Protein AF-A0A3D2JH99-F1 (afdb_monomer_lite)

Secondary structure (DSSP, 8-state):
-HHHH---HHHHHHHHHHHHHHHHH-STHHHHHHHHHTT--S-S--TTS-S-HHHHHHHHHHHHHHHHHHHHHTTT-TTTSSHHHHHH----SS--HHHHHHHHHHHHTT--HHHHHHHHHHHHHHHHHHHHHHHHHHHHTT-S-HHHHHHHHHHHHHHH-TT--HHHHHTTHHHHHHH---SEETTEE-HHHHHHHHHHHHHHHHHHTTTTHHHH-SHHHHHHHHIIIIIHHHHHHHHHHHHHHHHHHHHHHTT-

Sequence (256 aa):
VLFAVSSWRYSRVLTGIFIGLATLTKLYPLILLILVLGSRDKSRHNMMEGRDWSLLIACFVTIVVGYLPFFFLSHGNVLDASPLSSIIGQNEAHPGVIQVVLSDFGSHFHINARFVHVVTLAIEGGIVGGTLLFVVVQRIRRRLSIEMGLLLLTWAILVDYAHIFPWYATALLPWIALCIVPVWSAKGLSTRGLAILCIWYFTFTCVLSYFPVKQYATEANWLYYFGATFGVILIGLLVATSLYAWRTNRGRASFV

Radius of gyration: 21.44 Å; chains: 1; bounding box: 54×49×64 Å

Structure (mmCIF, N/CA/C/O backbone):
data_AF-A0A3D2JH99-F1
#
_entry.id   AF-A0A3D2JH99-F1
#
loop_
_atom_site.group_PDB
_atom_site.id
_atom_site.type_symbol
_atom_site.label_atom_id
_atom_site.label_alt_id
_atom_site.label_comp_id
_atom_site.label_asym_id
_atom_site.label_entity_id
_atom_site.label_seq_id
_atom_site.pdbx_PDB_ins_code
_atom_site.Cartn_x
_atom_site.Cartn_y
_atom_site.Cartn_z
_atom_site.occupancy
_atom_site.B_iso_or_equiv
_atom_site.auth_seq_id
_atom_site.auth_comp_id
_atom_site.auth_asym_id
_atom_site.auth_atom_id
_atom_site.pdbx_PDB_model_num
ATOM 1 N N . VAL A 1 1 ? -15.047 -2.419 4.121 1.00 52.84 1 VAL A N 1
ATOM 2 C CA . VAL A 1 1 ? -14.869 -2.434 5.598 1.00 52.84 1 VAL A CA 1
ATOM 3 C C . VAL A 1 1 ? -16.177 -2.277 6.355 1.00 52.84 1 VAL A C 1
ATOM 5 O O . VAL A 1 1 ? -16.446 -3.134 7.180 1.00 52.84 1 VAL A O 1
ATOM 8 N N . LEU A 1 2 ? -17.027 -1.291 6.041 1.00 52.44 2 LEU A N 1
ATOM 9 C CA . LEU A 1 2 ? -18.344 -1.132 6.691 1.00 52.44 2 LEU A CA 1
ATOM 10 C C . LEU A 1 2 ? -19.189 -2.426 6.662 1.00 52.44 2 LEU A C 1
ATOM 12 O O . LEU A 1 2 ? -19.677 -2.876 7.694 1.00 52.44 2 LEU A O 1
ATOM 16 N N . PHE A 1 3 ? -19.234 -3.115 5.518 1.00 53.81 3 PHE A N 1
ATOM 17 C CA . PHE A 1 3 ? -19.878 -4.431 5.403 1.00 53.81 3 PHE A CA 1
ATOM 18 C C . PHE A 1 3 ? -19.114 -5.576 6.102 1.00 53.81 3 PHE A C 1
ATOM 20 O O . PHE A 1 3 ? -19.720 -6.535 6.576 1.00 53.81 3 PHE A O 1
ATOM 27 N N . ALA A 1 4 ? -17.790 -5.481 6.228 1.00 51.88 4 ALA A N 1
ATOM 28 C CA . ALA A 1 4 ? -16.975 -6.502 6.890 1.00 51.88 4 ALA A CA 1
ATOM 29 C C . ALA A 1 4 ? -17.084 -6.448 8.427 1.00 51.88 4 ALA A C 1
ATOM 31 O O . ALA A 1 4 ? -16.792 -7.438 9.095 1.00 51.88 4 ALA A O 1
ATOM 32 N N . VAL A 1 5 ? -17.498 -5.306 8.984 1.00 57.00 5 VAL A N 1
ATOM 33 C CA . VAL A 1 5 ? -17.725 -5.109 10.427 1.00 57.00 5 VAL A CA 1
ATOM 34 C C . VAL A 1 5 ? -19.161 -5.474 10.827 1.00 57.00 5 VAL A C 1
ATOM 36 O O . VAL A 1 5 ? -19.399 -5.869 11.964 1.00 57.00 5 VAL A O 1
ATOM 39 N N . SER A 1 6 ? -20.110 -5.436 9.886 1.00 62.78 6 SER A N 1
ATOM 40 C CA . SER A 1 6 ? -21.485 -5.885 10.118 1.00 62.78 6 SER A CA 1
ATOM 41 C C . SER A 1 6 ? -21.555 -7.378 10.487 1.00 62.78 6 SER A C 1
ATOM 43 O O . SER A 1 6 ? -20.859 -8.230 9.920 1.00 62.78 6 SER A O 1
ATOM 45 N N . SER A 1 7 ? -22.421 -7.702 11.450 1.00 60.91 7 SER A N 1
ATOM 46 C CA . SER A 1 7 ? -22.724 -9.072 11.887 1.00 60.91 7 SER A CA 1
ATOM 47 C C . SER A 1 7 ? -23.709 -9.795 10.959 1.00 60.91 7 SER A C 1
ATOM 49 O O . SER A 1 7 ? -23.983 -10.981 11.149 1.00 60.91 7 SER A O 1
ATOM 51 N N . TRP A 1 8 ? -24.238 -9.113 9.938 1.00 71.50 8 TRP A N 1
ATOM 52 C CA . TRP A 1 8 ? -25.248 -9.676 9.049 1.00 71.50 8 TRP A CA 1
ATOM 53 C C . TRP A 1 8 ? -24.639 -10.669 8.046 1.00 71.50 8 TRP A C 1
ATOM 55 O O . TRP A 1 8 ? -23.672 -10.356 7.351 1.00 71.50 8 TRP A O 1
ATOM 65 N N . ARG A 1 9 ? -25.224 -11.872 7.931 1.00 68.94 9 ARG A N 1
ATOM 66 C CA . ARG A 1 9 ? -24.722 -12.954 7.054 1.00 68.94 9 ARG A CA 1
ATOM 67 C C . ARG A 1 9 ? -24.558 -12.520 5.589 1.00 68.94 9 ARG A C 1
ATOM 69 O O . ARG A 1 9 ? -23.532 -12.819 4.984 1.00 68.94 9 ARG A O 1
ATOM 76 N N . TYR A 1 10 ? -25.506 -11.757 5.043 1.00 79.75 10 TYR A N 1
ATOM 77 C CA . TYR A 1 10 ? -25.445 -11.264 3.657 1.00 79.75 10 TYR A CA 1
ATOM 78 C C . TYR A 1 10 ? -24.303 -10.271 3.421 1.00 79.75 10 TYR A C 1
ATOM 80 O O . TYR A 1 10 ? -23.693 -10.254 2.355 1.00 79.75 10 TYR A O 1
ATOM 88 N N . SER A 1 11 ? -23.938 -9.510 4.450 1.00 80.06 11 SER A N 1
ATOM 89 C CA . SER A 1 11 ? -22.827 -8.562 4.404 1.00 80.06 11 SER A CA 1
ATOM 90 C C . SER A 1 11 ? -21.476 -9.254 4.171 1.00 80.06 11 SER A C 1
ATOM 92 O O . SER A 1 11 ? -20.593 -8.725 3.492 1.00 80.06 11 SER A O 1
ATOM 94 N N . ARG A 1 12 ? -21.318 -10.479 4.692 1.00 78.56 12 ARG A N 1
ATOM 95 C CA . ARG A 1 12 ? -20.106 -11.302 4.533 1.00 78.56 12 ARG A CA 1
ATOM 96 C C . ARG A 1 12 ? -19.978 -11.871 3.127 1.00 78.56 12 ARG A C 1
ATOM 98 O O . ARG A 1 12 ? -18.886 -11.836 2.567 1.00 78.56 12 ARG A O 1
ATOM 105 N N . VAL A 1 13 ? -21.088 -12.343 2.560 1.00 85.31 13 VAL A N 1
ATOM 106 C CA . VAL A 1 13 ? -21.153 -12.804 1.166 1.00 85.31 13 VAL A CA 1
ATOM 107 C C . VAL A 1 13 ? -20.817 -11.651 0.227 1.00 85.31 13 VAL A C 1
ATOM 109 O O . VAL A 1 13 ? -19.922 -11.786 -0.598 1.00 85.31 13 VAL A O 1
ATOM 112 N N . LEU A 1 14 ? -21.442 -10.487 0.424 1.00 85.75 14 LEU A N 1
ATOM 113 C CA . LEU A 1 14 ? -21.190 -9.299 -0.390 1.00 85.75 14 LEU A CA 1
ATOM 114 C C . LEU A 1 14 ? -19.731 -8.824 -0.288 1.00 85.75 14 LEU A C 1
ATOM 116 O O . LEU A 1 14 ? -19.115 -8.481 -1.291 1.00 85.75 14 LEU A O 1
ATOM 120 N N . THR A 1 15 ? -19.145 -8.872 0.913 1.00 83.12 15 THR A N 1
ATOM 121 C CA . THR A 1 15 ? -17.713 -8.590 1.107 1.00 83.12 15 THR A CA 1
ATOM 122 C C . THR A 1 15 ? -16.841 -9.583 0.336 1.00 83.12 15 THR A C 1
ATOM 124 O O . THR A 1 15 ? -15.887 -9.166 -0.313 1.00 83.12 15 THR A O 1
ATOM 127 N N . GLY A 1 16 ? -17.171 -10.879 0.371 1.00 85.00 16 GLY A N 1
ATOM 128 C CA . GLY A 1 16 ? -16.486 -11.904 -0.418 1.00 85.00 16 GLY A CA 1
ATOM 129 C C . GLY A 1 16 ? -16.586 -11.647 -1.922 1.00 85.00 16 GLY A C 1
ATOM 130 O O . GLY A 1 16 ? -15.567 -11.696 -2.600 1.00 85.00 16 GLY A O 1
ATOM 131 N N . ILE A 1 17 ? -17.771 -11.285 -2.423 1.00 87.12 17 ILE A N 1
ATOM 132 C CA . ILE A 1 17 ? -17.988 -10.919 -3.832 1.00 87.12 17 ILE A CA 1
ATOM 133 C C . ILE A 1 17 ? -17.137 -9.708 -4.212 1.00 87.12 17 ILE A C 1
ATOM 135 O O . ILE A 1 17 ? -16.422 -9.762 -5.204 1.00 87.12 17 ILE A O 1
ATOM 139 N N . PHE A 1 18 ? -17.144 -8.632 -3.422 1.00 86.12 18 PHE A N 1
ATOM 140 C CA . PHE A 1 18 ? -16.336 -7.449 -3.729 1.00 86.12 18 PHE A CA 1
ATOM 141 C C . PHE A 1 18 ? -14.833 -7.730 -3.697 1.00 86.12 18 PHE A C 1
ATOM 143 O O . PHE A 1 18 ? -14.111 -7.228 -4.554 1.00 86.12 18 PHE A O 1
ATOM 150 N N . ILE A 1 19 ? -14.357 -8.550 -2.753 1.00 84.25 19 ILE A N 1
ATOM 151 C CA . ILE A 1 19 ? -12.954 -8.988 -2.739 1.00 84.25 19 ILE A CA 1
ATOM 152 C C . ILE A 1 19 ? -12.658 -9.838 -3.976 1.00 84.25 19 ILE A C 1
ATOM 154 O O . ILE A 1 19 ? -11.625 -9.630 -4.602 1.00 84.25 19 ILE A O 1
ATOM 158 N N . GLY A 1 20 ? -13.554 -10.747 -4.364 1.00 84.06 20 GLY A N 1
ATOM 159 C CA . GLY A 1 20 ? -13.407 -11.568 -5.565 1.00 84.06 20 GLY A CA 1
ATOM 160 C C . GLY A 1 20 ? -13.364 -10.726 -6.841 1.00 84.06 20 GLY A C 1
ATOM 161 O O . GLY A 1 20 ? -12.438 -10.873 -7.628 1.00 84.06 20 GLY A O 1
ATOM 162 N N . LEU A 1 21 ? -14.286 -9.773 -7.004 1.00 83.44 21 LEU A N 1
ATOM 163 C CA . LEU A 1 21 ? -14.304 -8.823 -8.122 1.00 83.44 21 LEU A CA 1
ATOM 164 C C . LEU A 1 21 ? -13.029 -7.977 -8.175 1.00 83.44 21 LEU A C 1
ATOM 166 O O . LEU A 1 21 ? -12.437 -7.818 -9.237 1.00 83.44 21 LEU A O 1
ATOM 170 N N . ALA A 1 22 ? -12.566 -7.475 -7.029 1.00 79.12 22 ALA A N 1
ATOM 171 C CA . ALA A 1 22 ? -11.294 -6.765 -6.959 1.00 79.12 22 ALA A CA 1
ATOM 172 C C . ALA A 1 22 ? -10.123 -7.691 -7.343 1.00 79.12 22 ALA A C 1
ATOM 174 O O . ALA A 1 22 ? -9.232 -7.280 -8.085 1.00 79.12 22 ALA A O 1
ATOM 175 N N . THR A 1 23 ? -10.161 -8.953 -6.906 1.00 79.50 23 THR A N 1
ATOM 176 C CA . THR A 1 23 ? -9.150 -9.976 -7.221 1.00 79.50 23 THR A CA 1
ATOM 177 C C . THR A 1 23 ? -9.074 -10.286 -8.719 1.00 79.50 23 THR A C 1
ATOM 179 O O . THR A 1 23 ? -7.993 -10.534 -9.248 1.00 79.50 23 THR A O 1
ATOM 182 N N . LEU A 1 24 ? -10.214 -10.243 -9.418 1.00 74.38 24 LEU A N 1
ATOM 183 C CA . LEU A 1 24 ? -10.272 -10.404 -10.874 1.00 74.38 24 LEU A CA 1
ATOM 184 C C . LEU A 1 24 ? -9.545 -9.274 -11.612 1.00 74.38 24 LEU A C 1
ATOM 186 O O . LEU A 1 24 ? -9.057 -9.493 -12.714 1.00 74.38 24 LEU A O 1
ATOM 190 N N . THR A 1 25 ? -9.449 -8.081 -11.014 1.00 69.44 25 THR A N 1
ATOM 191 C CA . THR A 1 25 ? -8.686 -6.971 -11.605 1.00 69.44 25 THR A CA 1
ATOM 192 C C . THR A 1 25 ? -7.194 -7.059 -11.297 1.00 69.44 25 THR A C 1
ATOM 194 O O . THR A 1 25 ? -6.374 -6.828 -12.184 1.00 69.44 25 THR A O 1
ATOM 197 N N . LYS A 1 26 ? -6.834 -7.404 -10.054 1.00 69.12 26 LYS A N 1
ATOM 198 C CA . LYS A 1 26 ? -5.456 -7.547 -9.556 1.00 69.12 26 LYS A CA 1
ATOM 199 C C . LYS A 1 26 ? -5.436 -8.503 -8.375 1.00 69.12 26 LYS A C 1
ATOM 201 O O . LYS A 1 26 ? -6.395 -8.522 -7.627 1.00 69.12 26 LYS A O 1
ATOM 206 N N . LEU A 1 27 ? -4.350 -9.241 -8.136 1.00 71.75 27 LEU A N 1
ATOM 207 C CA . LEU A 1 27 ? -4.314 -10.257 -7.066 1.00 71.75 27 LEU A CA 1
ATOM 208 C C . LEU A 1 27 ? -4.194 -9.695 -5.637 1.00 71.75 27 LEU A C 1
ATOM 210 O O . LEU A 1 27 ? -4.575 -10.378 -4.686 1.00 71.75 27 LEU A O 1
ATOM 214 N N . TYR A 1 28 ? -3.716 -8.461 -5.450 1.00 69.19 28 TYR A N 1
ATOM 215 C CA . TYR A 1 28 ? -3.480 -7.885 -4.115 1.00 69.19 28 TYR A CA 1
ATOM 216 C C . TYR A 1 28 ? -4.699 -7.840 -3.161 1.00 69.19 28 TYR A C 1
ATOM 218 O O . TYR A 1 28 ? -4.496 -7.954 -1.950 1.00 69.19 28 TYR A O 1
ATOM 226 N N . PRO A 1 29 ? -5.971 -7.738 -3.606 1.00 75.00 29 PRO A N 1
ATOM 227 C CA . PRO A 1 29 ? -7.132 -7.780 -2.718 1.00 75.00 29 PRO A CA 1
ATOM 228 C C . PRO A 1 29 ? -7.308 -9.124 -2.001 1.00 75.00 29 PRO A C 1
ATOM 230 O O . PRO A 1 29 ? -7.926 -9.148 -0.936 1.00 75.00 29 PRO A O 1
ATOM 233 N N . LEU A 1 30 ? -6.720 -10.226 -2.494 1.00 79.38 30 LEU A N 1
ATOM 234 C CA . LEU A 1 30 ? -6.673 -11.493 -1.747 1.00 79.38 30 LEU A CA 1
ATOM 235 C C . LEU A 1 30 ? -5.949 -11.340 -0.412 1.00 79.38 30 LEU A C 1
ATOM 237 O O . LEU A 1 30 ? -6.295 -12.007 0.561 1.00 79.38 30 LEU A O 1
ATOM 241 N N . ILE A 1 31 ? -4.988 -10.423 -0.325 1.00 75.00 31 ILE A N 1
ATOM 242 C CA . ILE A 1 31 ? -4.265 -10.151 0.914 1.00 75.00 31 ILE A CA 1
ATOM 243 C C . ILE A 1 31 ? -5.216 -9.550 1.967 1.00 75.00 31 ILE A C 1
ATOM 245 O O . ILE A 1 31 ? -5.121 -9.864 3.154 1.00 75.00 31 ILE A O 1
ATOM 249 N N . LEU A 1 32 ? -6.217 -8.767 1.546 1.00 75.75 32 LEU A N 1
ATOM 250 C CA . LEU A 1 32 ? -7.245 -8.221 2.443 1.00 75.75 32 LEU A CA 1
ATOM 251 C C . LEU A 1 32 ? -8.156 -9.313 3.025 1.00 75.75 32 LEU A C 1
ATOM 253 O O . LEU A 1 32 ? -8.686 -9.148 4.126 1.00 75.75 32 LEU A O 1
ATOM 257 N N . LEU A 1 33 ? -8.305 -10.447 2.333 1.00 79.25 33 LEU A N 1
ATOM 258 C CA . LEU A 1 33 ? -9.042 -11.612 2.827 1.00 79.25 33 LEU A CA 1
ATOM 259 C C . LEU A 1 33 ? -8.456 -12.101 4.161 1.00 79.25 33 LEU A C 1
ATOM 261 O O . LEU A 1 33 ? -9.199 -12.380 5.102 1.00 79.25 33 LEU A O 1
ATOM 265 N N . ILE A 1 34 ? -7.123 -12.133 4.270 1.00 74.19 34 ILE A N 1
ATOM 266 C CA . ILE A 1 34 ? -6.387 -12.585 5.461 1.00 74.19 34 ILE A CA 1
ATOM 267 C C . ILE A 1 34 ? -6.741 -11.723 6.679 1.00 74.19 34 ILE A C 1
ATOM 269 O O . ILE A 1 34 ? -6.964 -12.232 7.782 1.00 74.19 34 ILE A O 1
ATOM 273 N N . LEU A 1 35 ? -6.865 -10.414 6.469 1.00 73.69 35 LEU A N 1
ATOM 274 C CA . LEU A 1 35 ? -7.194 -9.456 7.516 1.00 73.69 35 LEU A CA 1
ATOM 275 C C . LEU A 1 35 ? -8.623 -9.638 8.054 1.00 73.69 35 LEU A C 1
ATOM 277 O O . LEU A 1 35 ? -8.851 -9.543 9.265 1.00 73.69 35 LEU A O 1
ATOM 281 N N . VAL A 1 36 ? -9.576 -9.943 7.169 1.00 73.81 36 VAL A N 1
ATOM 282 C CA . VAL A 1 36 ? -10.979 -10.188 7.542 1.00 73.81 36 VAL A CA 1
ATOM 283 C C . VAL A 1 36 ? -11.140 -11.542 8.238 1.00 73.81 36 VAL A C 1
ATOM 285 O O . VAL A 1 36 ? -11.891 -11.641 9.211 1.00 73.81 36 VAL A O 1
ATOM 288 N N . LEU A 1 37 ? -10.399 -12.566 7.804 1.00 72.56 37 LEU A N 1
ATOM 289 C CA . LEU A 1 37 ? -10.421 -13.905 8.407 1.00 72.56 37 LEU A CA 1
ATOM 290 C C . LEU A 1 37 ? -9.852 -13.921 9.832 1.00 72.56 37 LEU A C 1
ATOM 292 O O . LEU A 1 37 ? -10.398 -14.598 10.700 1.00 72.56 37 LEU A O 1
ATOM 296 N N . GLY A 1 38 ? -8.798 -13.143 10.103 1.00 63.91 38 GLY A N 1
ATOM 297 C CA . GLY A 1 38 ? -8.170 -13.057 11.429 1.00 63.91 38 GLY A CA 1
ATOM 298 C C . GLY A 1 38 ? -8.989 -12.304 12.486 1.00 63.91 38 GLY A C 1
ATOM 299 O O . GLY A 1 38 ? -8.569 -12.204 13.635 1.00 63.91 38 GLY A O 1
ATOM 300 N N . SER A 1 39 ? -10.146 -11.743 12.123 1.00 60.50 39 SER A N 1
ATOM 301 C CA . SER A 1 39 ? -10.914 -10.839 12.981 1.00 60.50 39 SER A CA 1
ATOM 302 C C . SER A 1 39 ? -11.867 -11.508 13.975 1.00 60.50 39 SER A C 1
ATOM 304 O O . SER A 1 39 ? -12.583 -10.797 14.685 1.00 60.50 39 SER A O 1
ATOM 306 N N . ARG A 1 40 ? -11.927 -12.842 14.040 1.00 57.38 40 ARG A N 1
ATOM 307 C CA . ARG A 1 40 ? -12.898 -13.501 14.915 1.00 57.38 40 ARG A CA 1
ATOM 308 C C . ARG A 1 40 ? -12.405 -13.607 16.355 1.00 57.38 40 ARG A C 1
ATOM 310 O O . ARG A 1 40 ? -11.478 -14.346 16.687 1.00 57.38 40 ARG A O 1
ATOM 317 N N . ASP A 1 41 ? -13.086 -12.842 17.195 1.00 51.72 41 ASP A N 1
ATOM 318 C CA . ASP A 1 41 ? -13.064 -12.925 18.641 1.00 51.72 41 ASP A CA 1
ATOM 319 C C . ASP A 1 41 ? -13.396 -14.356 19.105 1.00 51.72 41 ASP A C 1
ATOM 321 O O . ASP A 1 41 ? -14.425 -14.932 18.755 1.00 51.72 41 ASP A O 1
ATOM 325 N N . LYS A 1 42 ? -12.492 -14.946 19.889 1.00 49.59 42 LYS A N 1
ATOM 326 C CA . LYS A 1 42 ? -12.564 -16.320 20.436 1.00 49.59 42 LYS A CA 1
ATOM 327 C C . LYS A 1 42 ? -13.485 -16.366 21.665 1.00 49.59 42 LYS A C 1
ATOM 329 O O . LYS A 1 42 ? -13.168 -17.039 22.635 1.00 49.59 42 LYS A O 1
ATOM 334 N N . SER A 1 43 ? -14.589 -15.620 21.628 1.00 46.25 43 SER A N 1
ATOM 335 C CA . SER A 1 43 ? -15.573 -15.513 22.713 1.00 46.25 43 SER A CA 1
ATOM 336 C C . SER A 1 43 ? -16.863 -16.290 22.406 1.00 46.25 43 SER A C 1
ATOM 338 O O . SER A 1 43 ? -17.962 -15.909 22.799 1.00 46.25 43 SER A O 1
ATOM 340 N N . ARG A 1 44 ? -16.751 -17.408 21.674 1.00 44.59 44 ARG A N 1
ATOM 341 C CA . ARG A 1 44 ? -17.792 -18.444 21.632 1.00 44.59 44 ARG A CA 1
ATOM 342 C C . ARG A 1 44 ? -17.163 -19.823 21.489 1.00 44.59 44 ARG A C 1
ATOM 344 O O . ARG A 1 44 ? -16.424 -20.103 20.553 1.00 44.59 44 ARG A O 1
ATOM 351 N N . HIS A 1 45 ? -17.463 -20.657 22.468 1.00 43.16 45 HIS A N 1
ATOM 352 C CA . HIS A 1 45 ? -16.738 -21.850 22.882 1.00 43.16 45 HIS A CA 1
ATOM 353 C C . HIS A 1 45 ? -16.942 -23.100 21.996 1.00 43.16 45 HIS A C 1
ATOM 355 O O . HIS A 1 45 ? -16.741 -24.203 22.487 1.00 43.16 45 HIS A O 1
ATOM 361 N N . ASN A 1 46 ? -17.293 -22.961 20.709 1.00 43.31 46 ASN A N 1
ATOM 362 C CA . ASN A 1 46 ? -17.504 -24.100 19.799 1.00 43.31 46 ASN A CA 1
ATOM 363 C C . ASN A 1 46 ? -16.521 -24.041 18.624 1.00 43.31 46 ASN A C 1
ATOM 365 O O . ASN A 1 46 ? -16.686 -23.297 17.659 1.00 43.31 46 ASN A O 1
ATOM 369 N N . MET A 1 47 ? -15.457 -24.831 18.747 1.00 43.31 47 MET A N 1
ATOM 370 C CA . MET A 1 47 ? -14.203 -24.713 17.999 1.00 43.31 47 MET A CA 1
ATOM 371 C C . MET A 1 47 ? -14.245 -25.258 16.554 1.00 43.31 47 MET A C 1
ATOM 373 O O . MET A 1 47 ? -13.206 -25.284 15.902 1.00 43.31 47 MET A O 1
ATOM 377 N N . MET A 1 48 ? -15.412 -25.651 16.021 1.00 45.81 48 MET A N 1
ATOM 378 C CA . MET A 1 48 ? -15.528 -26.234 14.668 1.00 45.81 48 MET A CA 1
ATOM 379 C C . MET A 1 48 ? -16.478 -25.503 13.694 1.00 45.81 48 MET A C 1
ATOM 381 O O . MET A 1 48 ? -16.272 -25.598 12.489 1.00 45.81 48 MET A O 1
ATOM 385 N N . GLU A 1 49 ? -17.431 -24.682 14.151 1.00 50.38 49 GLU A N 1
ATOM 386 C CA . GLU A 1 49 ? -18.401 -23.990 13.262 1.00 50.38 49 GLU A CA 1
ATOM 387 C C . GLU A 1 49 ? -18.022 -22.537 12.901 1.00 50.38 49 GLU A C 1
ATOM 389 O O . GLU A 1 49 ? -18.737 -21.841 12.182 1.00 50.38 49 GLU A O 1
ATOM 394 N N . GLY A 1 50 ? -16.889 -22.037 13.400 1.00 49.97 50 GLY A N 1
ATOM 395 C CA . GLY A 1 50 ? -16.574 -20.604 13.422 1.00 49.97 50 GLY A CA 1
ATOM 396 C C . GLY A 1 50 ? -15.749 -20.052 12.256 1.00 49.97 50 GLY A C 1
ATOM 397 O O . GLY A 1 50 ? -15.239 -18.935 12.374 1.00 49.97 50 GLY A O 1
ATOM 398 N N . ARG A 1 51 ? -15.568 -20.772 11.146 1.00 58.31 51 ARG A N 1
ATOM 399 C CA . ARG A 1 51 ? -14.868 -20.241 9.961 1.00 58.31 51 ARG A CA 1
ATOM 400 C C . ARG A 1 51 ? -15.921 -19.672 9.009 1.00 58.31 51 ARG A C 1
ATOM 402 O O . ARG A 1 51 ? -16.855 -20.376 8.652 1.00 58.31 51 ARG A O 1
ATOM 409 N N . ASP A 1 52 ? -15.817 -18.386 8.652 1.00 69.69 52 ASP A N 1
ATOM 410 C CA . ASP A 1 52 ? -16.757 -17.704 7.740 1.00 69.69 52 ASP A CA 1
ATOM 411 C C . ASP A 1 52 ? -16.588 -18.221 6.302 1.00 69.69 52 ASP A C 1
ATOM 413 O O . ASP A 1 52 ? -16.137 -17.519 5.395 1.00 69.69 52 ASP A O 1
ATOM 417 N N . TRP A 1 53 ? -16.954 -19.485 6.097 1.00 77.38 53 TRP A N 1
ATOM 418 C CA . TRP A 1 53 ? -16.925 -20.169 4.814 1.00 77.38 53 TRP A CA 1
ATOM 419 C C . TRP A 1 53 ? -17.741 -19.419 3.773 1.00 77.38 53 TRP A C 1
ATOM 421 O O . TRP A 1 53 ? -17.333 -19.374 2.626 1.00 77.38 53 TRP A O 1
ATOM 431 N N . SER A 1 54 ? -18.816 -18.733 4.166 1.00 83.25 54 SER A N 1
ATOM 432 C CA . SER A 1 54 ? -19.615 -17.916 3.250 1.00 83.25 54 SER A CA 1
ATOM 433 C C . SER A 1 54 ? -18.804 -16.815 2.559 1.00 83.25 54 SER A C 1
ATOM 435 O O . SER A 1 54 ? -19.026 -16.568 1.381 1.00 83.25 54 SER A O 1
ATOM 437 N N . LEU A 1 55 ? -17.848 -16.175 3.245 1.00 84.81 55 LEU A N 1
ATOM 438 C CA . LEU A 1 55 ? -16.993 -15.147 2.639 1.00 84.81 55 LEU A CA 1
ATOM 439 C C . LEU A 1 55 ? -15.960 -15.773 1.697 1.00 84.81 55 LEU A C 1
ATOM 441 O O . LEU A 1 55 ? -15.762 -15.279 0.590 1.00 84.81 55 LEU A O 1
ATOM 445 N N . LEU A 1 56 ? -15.326 -16.867 2.135 1.00 86.25 56 LEU A N 1
ATOM 446 C CA . LEU A 1 56 ? -14.337 -17.602 1.342 1.00 86.25 56 LEU A CA 1
ATOM 447 C C . LEU A 1 56 ? -14.957 -18.186 0.073 1.00 86.25 56 LEU A C 1
ATOM 449 O O . LEU A 1 56 ? -14.415 -17.995 -1.007 1.00 86.25 56 LEU A O 1
ATOM 453 N N . ILE A 1 57 ? -16.101 -18.855 0.212 1.00 88.81 57 ILE A N 1
ATOM 454 C CA . ILE A 1 57 ? -16.855 -19.458 -0.885 1.00 88.81 57 ILE A CA 1
ATOM 455 C C . ILE A 1 57 ? -17.338 -18.364 -1.827 1.00 88.81 57 ILE A C 1
ATOM 457 O O . ILE A 1 57 ? -17.127 -18.491 -3.021 1.00 88.81 57 ILE A O 1
ATOM 461 N N . ALA A 1 58 ? -17.920 -17.269 -1.326 1.00 89.19 58 ALA A N 1
ATOM 462 C CA . ALA A 1 58 ? -18.366 -16.179 -2.192 1.00 89.19 58 ALA A CA 1
ATOM 463 C C . ALA A 1 58 ? -17.207 -15.561 -2.988 1.00 89.19 58 ALA A C 1
ATOM 465 O O . ALA A 1 58 ? -17.340 -15.361 -4.192 1.00 89.19 58 ALA A O 1
ATOM 466 N N . CYS A 1 59 ? -16.060 -15.315 -2.346 1.00 88.94 59 CYS A N 1
ATOM 467 C CA . CYS A 1 59 ? -14.854 -14.834 -3.021 1.00 88.94 59 CYS A CA 1
ATOM 468 C C . CYS A 1 59 ? -14.361 -15.836 -4.074 1.00 88.94 59 CYS A C 1
ATOM 470 O O . CYS A 1 59 ? -14.191 -15.476 -5.236 1.00 88.94 59 CYS A O 1
ATOM 472 N N . PHE A 1 60 ? -14.210 -17.107 -3.693 1.00 90.31 60 PHE A N 1
ATOM 473 C CA . PHE A 1 60 ? -13.745 -18.174 -4.576 1.00 90.31 60 PHE A CA 1
ATOM 474 C C . PHE A 1 60 ? -14.675 -18.382 -5.776 1.00 90.31 60 PHE A C 1
ATOM 476 O O . PHE A 1 60 ? -14.214 -18.392 -6.910 1.00 90.31 60 PHE A O 1
ATOM 483 N N . VAL A 1 61 ? -15.986 -18.477 -5.543 1.00 93.38 61 VAL A N 1
ATOM 484 C CA . VAL A 1 61 ? -17.003 -18.596 -6.596 1.00 93.38 61 VAL A CA 1
ATOM 485 C C . VAL A 1 61 ? -16.954 -17.388 -7.521 1.00 93.38 61 VAL A C 1
ATOM 487 O O . VAL A 1 61 ? -16.981 -17.567 -8.730 1.00 93.38 61 VAL A O 1
ATOM 490 N N . THR A 1 62 ? -16.819 -16.172 -6.987 1.00 91.81 62 THR A N 1
ATOM 491 C CA . THR A 1 62 ? -16.699 -14.959 -7.813 1.00 91.81 62 THR A CA 1
ATOM 492 C C . THR A 1 62 ? -15.467 -15.018 -8.715 1.00 91.81 62 THR A C 1
ATOM 494 O O . THR A 1 62 ? -15.568 -14.701 -9.896 1.00 91.81 62 THR A O 1
ATOM 497 N N . ILE A 1 63 ? -14.323 -15.470 -8.190 1.00 87.56 63 ILE A N 1
ATOM 498 C CA . ILE A 1 63 ? -13.095 -15.648 -8.975 1.00 87.56 63 ILE A CA 1
ATOM 499 C C . ILE A 1 63 ? -13.314 -16.703 -10.067 1.00 87.56 63 ILE A C 1
ATOM 501 O O . ILE A 1 63 ? -13.087 -16.422 -11.239 1.00 87.56 63 ILE A O 1
ATOM 505 N N . VAL A 1 64 ? -13.808 -17.892 -9.712 1.00 88.31 64 VAL A N 1
ATOM 506 C CA . VAL A 1 64 ? -14.050 -18.986 -10.669 1.00 88.31 64 VAL A CA 1
ATOM 507 C C . VAL A 1 64 ? -15.016 -18.552 -11.771 1.00 88.31 64 VAL A C 1
ATOM 509 O O . VAL A 1 64 ? -14.704 -18.707 -12.947 1.00 88.31 64 VAL A O 1
ATOM 512 N N . VAL A 1 65 ? -16.157 -17.962 -11.408 1.00 91.44 65 VAL A N 1
ATOM 513 C CA . VAL A 1 65 ? -17.168 -17.482 -12.363 1.00 91.44 65 VAL A CA 1
ATOM 514 C C . VAL A 1 65 ? -16.612 -16.363 -13.244 1.00 91.44 65 VAL A C 1
ATOM 516 O O . VAL A 1 65 ? -16.888 -16.346 -14.438 1.00 91.44 65 VAL A O 1
ATOM 519 N N . GLY A 1 66 ? -15.799 -15.458 -12.694 1.00 85.12 66 GLY A N 1
ATOM 520 C CA . GLY A 1 66 ? -15.166 -14.389 -13.466 1.00 85.12 66 GLY A CA 1
ATOM 521 C C . GLY A 1 66 ? -14.134 -14.885 -14.482 1.00 85.12 66 GLY A C 1
ATOM 522 O O . GLY A 1 66 ? -14.014 -14.303 -15.556 1.00 85.12 66 GLY A O 1
ATOM 523 N N . TYR A 1 67 ? -13.423 -15.976 -14.180 1.00 80.19 67 TYR A N 1
ATOM 524 C CA . TYR A 1 67 ? -12.440 -16.578 -15.091 1.00 80.19 67 TYR A CA 1
ATOM 525 C C . TYR A 1 67 ? -13.031 -17.581 -16.087 1.00 80.19 67 TYR A C 1
ATOM 527 O O . TYR A 1 67 ? -12.411 -17.877 -17.108 1.00 80.19 67 TYR A O 1
ATOM 535 N N . LEU A 1 68 ? -14.230 -18.091 -15.821 1.00 85.25 68 LEU A N 1
ATOM 536 C CA . LEU A 1 68 ? -14.901 -19.102 -16.634 1.00 85.25 68 LEU A CA 1
ATOM 537 C C . LEU A 1 68 ? -15.079 -18.689 -18.117 1.00 85.25 68 LEU A C 1
ATOM 539 O O . LEU A 1 68 ? -14.793 -19.522 -18.978 1.00 85.25 68 LEU A O 1
ATOM 543 N N . PRO A 1 69 ? -15.415 -17.429 -18.473 1.00 81.88 69 PRO A N 1
ATOM 544 C CA . PRO A 1 69 ? -15.415 -16.983 -19.869 1.00 81.88 69 PRO A CA 1
ATOM 545 C C . PRO A 1 69 ? -14.049 -17.118 -20.556 1.00 81.88 69 PRO A C 1
ATOM 547 O O . PRO A 1 69 ? -13.977 -17.562 -21.698 1.00 81.88 69 PRO A O 1
ATOM 550 N N . PHE A 1 70 ? -12.957 -16.793 -19.858 1.00 75.88 70 PHE A N 1
ATOM 551 C CA . PHE A 1 70 ? -11.599 -16.916 -20.397 1.00 75.88 70 PHE A CA 1
ATOM 552 C C . PHE A 1 70 ? -11.186 -18.376 -20.568 1.00 75.88 70 PHE A C 1
ATOM 554 O O . PHE A 1 70 ? -10.485 -18.696 -21.520 1.00 75.88 70 PHE A O 1
ATOM 561 N N . PHE A 1 71 ? -11.650 -19.263 -19.685 1.00 77.38 71 PHE A N 1
ATOM 562 C CA . PHE A 1 71 ? -11.431 -20.702 -19.809 1.00 77.38 71 PHE A CA 1
ATOM 563 C C . PHE A 1 71 ? -12.090 -21.274 -21.071 1.00 77.38 71 PHE A C 1
ATOM 565 O O . PHE A 1 71 ? -11.460 -22.033 -21.804 1.00 77.38 71 PHE A O 1
ATOM 572 N N . PHE A 1 72 ? -13.333 -20.874 -21.362 1.00 81.88 72 PHE A N 1
ATOM 573 C CA . PHE A 1 72 ? -14.034 -21.324 -22.567 1.00 81.88 72 PHE A CA 1
ATOM 574 C C . PHE A 1 72 ? -13.468 -20.712 -23.852 1.00 81.88 72 PHE A C 1
ATOM 576 O O . PHE A 1 72 ? -13.347 -21.409 -24.855 1.00 81.88 72 PHE A O 1
ATOM 583 N N . LEU A 1 73 ? -13.082 -19.434 -23.826 1.00 79.31 73 LEU A N 1
ATOM 584 C CA . LEU A 1 73 ? -12.537 -18.744 -24.999 1.00 79.31 73 LEU A CA 1
ATOM 585 C C . LEU A 1 73 ? -11.085 -19.142 -25.315 1.00 79.31 73 LEU A C 1
ATOM 587 O O . LEU A 1 73 ? -10.688 -19.118 -26.480 1.00 79.31 73 LEU A O 1
ATOM 591 N N . SER A 1 74 ? -10.285 -19.535 -24.319 1.00 69.88 74 SER A N 1
ATOM 592 C CA . SER A 1 74 ? -8.875 -19.912 -24.520 1.00 69.88 74 SER A CA 1
ATOM 593 C C . SER A 1 74 ? -8.668 -21.354 -24.997 1.00 69.88 74 SER A C 1
ATOM 595 O O . SER A 1 74 ? -7.523 -21.768 -25.172 1.00 69.88 74 SER A O 1
ATOM 597 N N . HIS A 1 75 ? -9.745 -22.125 -25.204 1.00 73.62 75 HIS A N 1
ATOM 598 C CA . HIS A 1 75 ? -9.693 -23.519 -25.666 1.00 73.62 75 HIS A CA 1
ATOM 599 C C . HIS A 1 75 ? -8.780 -24.428 -24.811 1.00 73.62 75 HIS A C 1
ATOM 601 O O . HIS A 1 75 ? -8.219 -25.399 -25.311 1.00 73.62 75 HIS A O 1
ATOM 607 N N . GLY A 1 76 ? -8.617 -24.123 -23.517 1.00 64.88 76 GLY A N 1
ATOM 608 C CA . GLY A 1 76 ? -7.769 -24.888 -22.592 1.00 64.88 76 GLY A CA 1
ATOM 609 C C . GLY A 1 76 ? -6.343 -24.351 -22.400 1.00 64.88 76 GLY A C 1
ATOM 610 O O . GLY A 1 76 ? -5.670 -24.790 -21.471 1.00 64.88 76 GLY A O 1
ATOM 611 N N . ASN A 1 77 ? -5.904 -23.340 -23.159 1.00 64.50 77 ASN A N 1
ATOM 612 C CA . ASN A 1 77 ? -4.573 -22.718 -23.027 1.00 64.50 77 ASN A CA 1
ATOM 613 C C . ASN A 1 77 ? -4.532 -21.573 -21.994 1.00 64.50 77 ASN A C 1
ATOM 615 O O . ASN A 1 77 ? -3.898 -20.541 -22.204 1.00 64.50 77 ASN A O 1
ATOM 619 N N . VAL A 1 78 ? -5.210 -21.736 -20.854 1.00 59.28 78 VAL A N 1
ATOM 620 C CA . VAL A 1 78 ? -5.318 -20.696 -19.803 1.00 59.28 78 VAL A CA 1
ATOM 621 C C . VAL A 1 78 ? -3.977 -20.390 -19.123 1.00 59.28 78 VAL A C 1
ATOM 623 O O . VAL A 1 78 ? -3.802 -19.304 -18.573 1.00 59.28 78 VAL A O 1
ATOM 626 N N . LEU A 1 79 ? -3.033 -21.336 -19.150 1.00 57.75 79 LEU A N 1
ATOM 627 C CA . LEU A 1 79 ? -1.696 -21.157 -18.574 1.00 57.75 79 LEU A CA 1
ATOM 628 C C . LEU A 1 79 ? -0.705 -20.517 -19.560 1.00 57.75 79 LEU A C 1
ATOM 630 O O . LEU A 1 79 ? 0.166 -19.770 -19.120 1.00 57.75 79 LEU A O 1
ATOM 634 N N . ASP A 1 80 ? -0.876 -20.750 -20.866 1.00 55.97 80 ASP A N 1
ATOM 635 C CA . ASP A 1 80 ? 0.040 -20.260 -21.908 1.00 55.97 80 ASP A CA 1
ATOM 636 C C . ASP A 1 80 ? -0.354 -18.873 -22.438 1.00 55.97 80 ASP A C 1
ATOM 638 O O . ASP A 1 80 ? 0.505 -18.048 -22.752 1.00 55.97 80 ASP A O 1
ATOM 642 N N . ALA A 1 81 ? -1.652 -18.570 -22.496 1.00 51.19 81 ALA A N 1
ATOM 643 C CA . ALA A 1 81 ? -2.157 -17.260 -22.877 1.00 51.19 81 ALA A CA 1
ATOM 644 C C . ALA A 1 81 ? -2.592 -16.500 -21.624 1.00 51.19 81 ALA A C 1
ATOM 646 O O . ALA A 1 81 ? -3.684 -16.760 -21.157 1.00 51.19 81 ALA A O 1
ATOM 647 N N . SER A 1 82 ? -1.706 -15.629 -21.116 1.00 54.00 82 SER A N 1
ATOM 648 C CA . SER A 1 82 ? -1.849 -14.190 -20.771 1.00 54.00 82 SER A CA 1
ATOM 649 C C . SER A 1 82 ? -2.599 -13.593 -19.548 1.00 54.00 82 SER A C 1
ATOM 651 O O . SER A 1 82 ? -2.086 -12.581 -19.065 1.00 54.00 82 SER A O 1
ATOM 653 N N . PRO A 1 83 ? -3.721 -14.065 -18.957 1.00 56.88 83 PRO A N 1
ATOM 654 C CA . PRO A 1 83 ? -4.330 -13.374 -17.821 1.00 56.88 83 PRO A CA 1
ATOM 655 C C . PRO A 1 83 ? -3.457 -13.423 -16.578 1.00 56.88 83 PRO A C 1
ATOM 657 O O . PRO A 1 83 ? -3.127 -12.378 -16.038 1.00 56.88 83 PRO A O 1
ATOM 660 N N . LEU A 1 84 ? -3.004 -14.603 -16.145 1.00 53.88 84 LEU A N 1
ATOM 661 C CA . LEU A 1 84 ? -2.194 -14.699 -14.928 1.00 53.88 84 LEU A CA 1
ATOM 662 C C . LEU A 1 84 ? -0.848 -13.992 -15.085 1.00 53.88 84 LEU A C 1
ATOM 664 O O . LEU A 1 84 ? -0.431 -13.304 -14.163 1.00 53.88 84 LEU A O 1
ATOM 668 N N . SER A 1 85 ? -0.204 -14.079 -16.251 1.00 52.53 85 SER A N 1
ATOM 669 C CA . SER A 1 85 ? 1.039 -13.346 -16.504 1.00 52.53 85 SER A CA 1
ATOM 670 C C . SER A 1 85 ? 0.824 -11.842 -16.671 1.00 52.53 85 SER A C 1
ATOM 672 O O . SER A 1 85 ? 1.681 -11.103 -16.225 1.00 52.53 85 SER A O 1
ATOM 674 N N . SER A 1 86 ? -0.306 -11.354 -17.196 1.00 54.25 86 SER A N 1
ATOM 675 C CA . SER A 1 86 ? -0.627 -9.908 -17.204 1.00 54.25 86 SER A CA 1
ATOM 676 C C . SER A 1 86 ? -1.053 -9.371 -15.830 1.00 54.25 86 SER A C 1
ATOM 678 O O . SER A 1 86 ? -0.956 -8.172 -15.557 1.00 54.25 86 SER A O 1
ATOM 680 N N . ILE A 1 87 ? -1.521 -10.259 -14.951 1.00 52.06 87 ILE A N 1
ATOM 681 C CA . ILE A 1 87 ? -1.965 -9.942 -13.592 1.00 52.06 87 ILE A CA 1
ATOM 682 C C . ILE A 1 87 ? -0.808 -10.015 -12.587 1.00 52.06 87 ILE A C 1
ATOM 684 O O . ILE A 1 87 ? -0.776 -9.212 -11.657 1.00 52.06 87 ILE A O 1
ATOM 688 N N . ILE A 1 88 ? 0.126 -10.952 -12.774 1.00 52.31 88 ILE A N 1
ATOM 689 C CA . ILE A 1 88 ? 1.353 -11.128 -11.975 1.00 52.31 88 ILE A CA 1
ATOM 690 C C . ILE A 1 88 ? 2.489 -10.258 -12.528 1.00 52.31 88 ILE A C 1
ATOM 692 O O . ILE A 1 88 ? 3.275 -9.708 -11.769 1.00 52.31 88 ILE A O 1
ATOM 696 N N . GLY A 1 89 ? 2.566 -10.129 -13.848 1.00 47.56 89 GLY A N 1
ATOM 697 C CA . GLY A 1 89 ? 3.579 -9.390 -14.585 1.00 47.56 89 GLY A CA 1
ATOM 698 C C . GLY A 1 89 ? 2.923 -8.316 -15.435 1.00 47.56 89 GLY A C 1
ATOM 699 O O . GLY A 1 89 ? 2.827 -8.426 -16.658 1.00 47.56 89 GLY A O 1
ATOM 700 N N . GLN A 1 90 ? 2.525 -7.218 -14.802 1.00 49.31 90 GLN A N 1
ATOM 701 C CA . GLN A 1 90 ? 2.651 -5.987 -15.554 1.00 49.31 90 GLN A CA 1
ATOM 702 C C . GLN A 1 90 ? 4.148 -5.712 -15.692 1.00 49.31 90 GLN A C 1
ATOM 704 O O . GLN A 1 90 ? 4.788 -5.228 -14.765 1.00 49.31 90 GLN A O 1
ATOM 709 N N . ASN A 1 91 ? 4.695 -6.007 -16.870 1.00 46.88 91 ASN A N 1
ATOM 710 C CA . ASN A 1 91 ? 5.798 -5.223 -17.414 1.00 46.88 91 ASN A CA 1
ATOM 711 C C . ASN A 1 91 ? 5.267 -3.789 -17.557 1.00 46.88 91 ASN A C 1
ATOM 713 O O . ASN A 1 91 ? 4.831 -3.389 -18.637 1.00 46.88 91 ASN A O 1
ATOM 717 N N . GLU A 1 92 ? 5.140 -3.064 -16.442 1.00 53.75 92 GLU A N 1
ATOM 718 C CA . GLU A 1 92 ? 4.685 -1.685 -16.476 1.00 53.75 92 GLU A CA 1
ATOM 719 C C . GLU A 1 92 ? 5.712 -0.906 -17.284 1.00 53.75 92 GLU A C 1
ATOM 721 O O . GLU A 1 92 ? 6.919 -1.018 -17.075 1.00 53.75 92 GLU A O 1
ATOM 726 N N . ALA A 1 93 ? 5.219 -0.118 -18.237 1.00 55.03 93 ALA A N 1
ATOM 727 C CA . ALA A 1 93 ? 6.034 0.801 -19.020 1.00 55.03 93 ALA A CA 1
ATOM 728 C C . ALA A 1 93 ? 6.783 1.817 -18.136 1.00 55.03 93 ALA A C 1
ATOM 730 O O . ALA A 1 93 ? 7.615 2.567 -18.640 1.00 55.03 93 ALA A O 1
ATOM 731 N N . HIS A 1 94 ? 6.498 1.840 -16.830 1.00 62.69 94 HIS A N 1
ATOM 732 C CA . HIS A 1 94 ? 7.164 2.689 -15.874 1.00 62.69 94 HIS A CA 1
ATOM 733 C C . HIS A 1 94 ? 7.538 1.897 -14.607 1.00 62.69 94 HIS A C 1
ATOM 735 O O . HIS A 1 94 ? 6.695 1.198 -14.046 1.00 62.69 94 HIS A O 1
ATOM 741 N N . PRO A 1 95 ? 8.798 2.002 -14.163 1.00 70.56 95 PRO A N 1
ATOM 742 C CA . PRO A 1 95 ? 9.308 1.335 -12.971 1.00 70.56 95 PRO A CA 1
ATOM 743 C C . PRO A 1 95 ? 8.798 1.975 -11.672 1.00 70.56 95 PRO A C 1
ATOM 745 O O . PRO A 1 95 ? 8.530 3.177 -11.617 1.00 70.56 95 PRO A O 1
ATOM 748 N N . GLY A 1 96 ? 8.697 1.177 -10.605 1.00 74.62 96 GLY A N 1
ATOM 749 C CA . GLY A 1 96 ? 8.284 1.673 -9.289 1.00 74.62 96 GLY A CA 1
ATOM 750 C C . GLY A 1 96 ? 9.378 2.434 -8.564 1.00 74.62 96 GLY A C 1
ATOM 751 O O . GLY A 1 96 ? 10.521 2.446 -9.004 1.00 74.62 96 GLY A O 1
ATOM 752 N N . VAL A 1 97 ? 9.051 3.077 -7.436 1.00 76.88 97 VAL A N 1
ATOM 753 C CA . VAL A 1 97 ? 10.006 3.942 -6.709 1.00 76.88 97 VAL A CA 1
ATOM 754 C C . VAL A 1 97 ? 11.293 3.191 -6.369 1.00 76.88 97 VAL A C 1
ATOM 756 O O . VAL A 1 97 ? 12.386 3.709 -6.584 1.00 76.88 97 VAL A O 1
ATOM 759 N N . ILE A 1 98 ? 11.165 1.960 -5.866 1.00 83.12 98 ILE A N 1
ATOM 760 C CA . ILE A 1 98 ? 12.304 1.116 -5.490 1.00 83.12 98 ILE A CA 1
ATOM 761 C C . ILE A 1 98 ? 13.141 0.789 -6.729 1.00 83.12 98 ILE A C 1
ATOM 763 O O . ILE A 1 98 ? 14.357 0.973 -6.715 1.00 83.12 98 ILE A O 1
ATOM 767 N N . GLN A 1 99 ? 12.489 0.380 -7.817 1.00 83.38 99 GLN A N 1
ATOM 768 C CA . GLN A 1 99 ? 13.143 0.063 -9.080 1.00 83.38 99 GLN A CA 1
ATOM 769 C C . GLN A 1 99 ? 13.839 1.283 -9.702 1.00 83.38 99 GLN A C 1
ATOM 771 O O . GLN A 1 99 ? 14.981 1.157 -10.129 1.00 83.38 99 GLN A O 1
ATOM 776 N N . VAL A 1 100 ? 13.206 2.462 -9.708 1.00 82.62 100 VAL A N 1
ATOM 777 C CA . VAL A 1 100 ? 13.785 3.724 -10.205 1.00 82.62 100 VAL A CA 1
ATOM 778 C C . VAL A 1 100 ? 15.038 4.060 -9.418 1.00 82.62 100 VAL A C 1
ATOM 780 O O . VAL A 1 100 ? 16.104 4.188 -10.011 1.00 82.62 100 VAL A O 1
ATOM 783 N N . VAL A 1 101 ? 14.936 4.128 -8.089 1.00 84.50 101 VAL A N 1
ATOM 784 C CA . VAL A 1 101 ? 16.066 4.486 -7.223 1.00 84.50 101 VAL A CA 1
ATOM 785 C C . VAL A 1 101 ? 17.204 3.480 -7.382 1.00 84.50 101 VAL A C 1
ATOM 787 O O . VAL A 1 101 ? 18.344 3.879 -7.592 1.00 84.50 101 VAL A O 1
ATOM 790 N N . LEU A 1 102 ? 16.925 2.176 -7.341 1.00 89.81 102 LEU A N 1
ATOM 791 C CA . LEU A 1 102 ? 17.970 1.160 -7.484 1.00 89.81 102 LEU A CA 1
ATOM 792 C C . LEU A 1 102 ? 18.568 1.121 -8.892 1.00 89.81 102 LEU A C 1
ATOM 794 O O . LEU A 1 102 ? 19.760 0.853 -9.022 1.00 89.81 102 LEU A O 1
ATOM 798 N N . SER A 1 103 ? 17.781 1.399 -9.933 1.00 88.31 103 SER A N 1
ATOM 799 C CA . SER A 1 103 ? 18.285 1.510 -11.306 1.00 88.31 103 SER A CA 1
ATOM 800 C C . SER A 1 103 ? 19.177 2.736 -11.493 1.00 88.31 103 SER A C 1
ATOM 802 O O . SER A 1 103 ? 20.228 2.619 -12.121 1.00 88.31 103 SER A O 1
ATOM 804 N N . ASP A 1 104 ? 18.827 3.868 -10.876 1.00 87.56 104 ASP A N 1
ATOM 805 C CA . ASP A 1 104 ? 19.619 5.097 -10.895 1.00 87.56 104 ASP A CA 1
ATOM 806 C C . ASP A 1 104 ? 20.950 4.889 -10.162 1.00 87.56 104 ASP A C 1
ATOM 808 O O . ASP A 1 104 ? 22.015 5.074 -10.751 1.00 87.56 104 ASP A O 1
ATOM 812 N N . PHE A 1 105 ? 20.912 4.332 -8.944 1.00 90.62 105 PHE A N 1
ATOM 813 C CA . PHE A 1 105 ? 22.112 3.904 -8.215 1.00 90.62 105 PHE A CA 1
ATOM 814 C C . PHE A 1 105 ? 22.937 2.891 -9.018 1.00 90.62 105 PHE A C 1
ATOM 816 O O . PHE A 1 105 ? 24.157 3.006 -9.118 1.00 90.62 105 PHE A O 1
ATOM 823 N N . GLY A 1 106 ? 22.280 1.897 -9.612 1.00 92.69 106 GLY A N 1
ATOM 824 C CA . GLY A 1 106 ? 22.931 0.880 -10.427 1.00 92.69 106 GLY A CA 1
ATOM 825 C C . GLY A 1 106 ? 23.663 1.475 -11.625 1.00 92.69 106 GLY A C 1
ATOM 826 O O . GLY A 1 106 ? 24.794 1.080 -11.901 1.00 92.69 106 GLY A O 1
ATOM 827 N N . SER A 1 107 ? 23.057 2.456 -12.294 1.00 91.81 107 SER A N 1
ATOM 828 C CA . SER A 1 107 ? 23.674 3.155 -13.420 1.00 91.81 107 SER A CA 1
ATOM 829 C C . SER A 1 107 ? 24.840 4.043 -12.973 1.00 91.81 107 SER A C 1
ATOM 831 O O . SER A 1 107 ? 25.907 3.982 -13.585 1.00 91.81 107 SER A O 1
ATOM 833 N N . HIS A 1 108 ? 24.687 4.768 -11.858 1.00 94.19 108 HIS A N 1
ATOM 834 C CA . HIS A 1 108 ? 25.713 5.649 -11.294 1.00 94.19 108 HIS A CA 1
ATOM 835 C C . HIS A 1 108 ? 26.975 4.892 -10.857 1.00 94.19 108 HIS A C 1
ATOM 837 O O . HIS A 1 108 ? 28.088 5.374 -11.046 1.00 94.19 108 HIS A O 1
ATOM 843 N N . PHE A 1 109 ? 26.812 3.689 -10.300 1.00 95.44 109 PHE A N 1
ATOM 844 C CA . PHE A 1 109 ? 27.917 2.848 -9.827 1.00 95.44 109 PHE A CA 1
ATOM 845 C C . PHE A 1 109 ? 28.331 1.748 -10.819 1.00 95.44 109 PHE A C 1
ATOM 847 O O . PHE A 1 109 ? 29.140 0.889 -10.471 1.00 95.44 109 PHE A O 1
ATOM 854 N N . HIS A 1 110 ? 27.788 1.749 -12.042 1.00 95.19 110 HIS A N 1
ATOM 855 C CA . HIS A 1 110 ? 28.048 0.737 -13.078 1.00 95.19 110 HIS A CA 1
ATOM 856 C C . HIS A 1 110 ? 27.814 -0.717 -12.616 1.00 95.19 110 HIS A C 1
ATOM 858 O O . HIS A 1 110 ? 28.537 -1.645 -12.988 1.00 95.19 110 HIS A O 1
ATOM 864 N N . ILE A 1 111 ? 26.785 -0.932 -11.798 1.00 96.00 111 ILE A N 1
ATOM 865 C CA . ILE A 1 111 ? 26.400 -2.248 -11.284 1.00 96.00 111 ILE A CA 1
ATOM 866 C C . ILE A 1 111 ? 25.656 -3.027 -12.378 1.00 96.00 111 ILE A C 1
ATOM 868 O O . ILE A 1 111 ? 24.871 -2.476 -13.147 1.00 96.00 111 ILE A O 1
ATOM 872 N N . ASN A 1 112 ? 25.869 -4.344 -1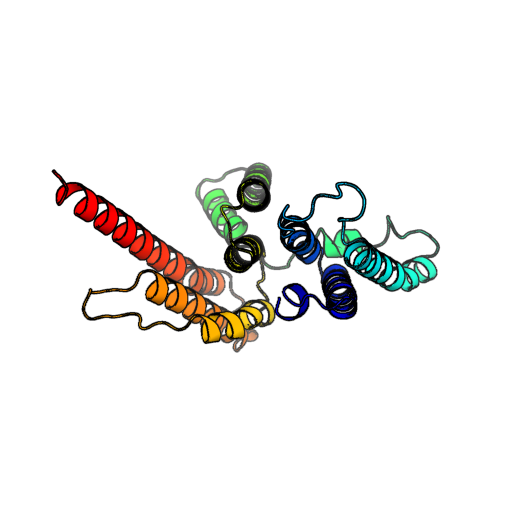2.436 1.00 95.31 112 ASN A N 1
ATOM 873 C CA . ASN A 1 112 ? 25.176 -5.218 -13.382 1.00 95.31 112 ASN A CA 1
ATOM 874 C C . ASN A 1 112 ? 23.645 -5.114 -13.225 1.00 95.31 112 ASN A C 1
ATOM 876 O O . ASN A 1 112 ? 23.108 -5.386 -12.151 1.00 95.31 112 ASN A O 1
ATOM 880 N N . ALA A 1 113 ? 22.936 -4.809 -14.315 1.00 89.19 113 ALA A N 1
ATOM 881 C CA . ALA A 1 113 ? 21.480 -4.656 -14.327 1.00 89.19 113 ALA A CA 1
ATOM 882 C C . ALA A 1 113 ? 20.724 -5.886 -13.789 1.00 89.19 113 ALA A C 1
ATOM 884 O O . ALA A 1 113 ? 19.713 -5.740 -13.103 1.00 89.19 113 ALA A O 1
ATOM 885 N N . ARG A 1 114 ? 21.228 -7.108 -14.027 1.00 91.81 114 ARG A N 1
ATOM 886 C CA . ARG A 1 114 ? 20.630 -8.331 -13.460 1.00 91.81 114 ARG A CA 1
ATOM 887 C C . ARG A 1 114 ? 20.731 -8.353 -11.942 1.00 91.81 114 ARG A C 1
ATOM 889 O O . ARG A 1 114 ? 19.787 -8.761 -11.277 1.00 91.81 114 ARG A O 1
ATOM 896 N N . PHE A 1 115 ? 21.862 -7.911 -11.400 1.00 92.44 115 PHE A N 1
ATOM 897 C CA . PHE A 1 115 ? 22.050 -7.831 -9.956 1.00 92.44 115 PHE A CA 1
ATOM 898 C C . PHE A 1 115 ? 21.113 -6.787 -9.343 1.00 92.44 115 PHE A C 1
ATOM 900 O O . PHE A 1 115 ? 20.419 -7.096 -8.379 1.00 92.44 115 PHE A O 1
ATOM 907 N N . VAL A 1 116 ? 21.012 -5.600 -9.951 1.00 90.94 116 VAL A N 1
ATOM 908 C CA . VAL A 1 116 ? 20.063 -4.551 -9.535 1.00 90.94 116 VAL A CA 1
ATOM 909 C C . VAL A 1 116 ? 18.628 -5.081 -9.521 1.00 90.94 116 VAL A C 1
ATOM 911 O O . VAL A 1 116 ? 17.908 -4.878 -8.545 1.00 90.94 116 VAL A O 1
ATOM 914 N N . HIS A 1 117 ? 18.221 -5.816 -10.558 1.00 86.50 117 HIS A N 1
ATOM 915 C CA . HIS A 1 117 ? 16.886 -6.408 -10.637 1.00 86.50 117 HIS A CA 1
ATOM 916 C C . HIS A 1 117 ? 16.632 -7.453 -9.537 1.00 86.50 117 HIS A C 1
ATOM 918 O O . HIS A 1 117 ? 15.598 -7.407 -8.877 1.00 86.50 117 HIS A O 1
ATOM 924 N N . VAL A 1 118 ? 17.586 -8.354 -9.278 1.00 90.06 118 VAL A N 1
ATOM 925 C CA . VAL A 1 118 ? 17.468 -9.348 -8.193 1.00 90.06 118 VAL A CA 1
ATOM 926 C C . VAL A 1 118 ? 17.369 -8.670 -6.825 1.00 90.06 118 VAL A C 1
ATOM 928 O O . VAL A 1 118 ? 16.547 -9.067 -6.002 1.00 90.06 118 VAL A O 1
ATOM 931 N N . VAL A 1 119 ? 18.171 -7.630 -6.583 1.00 91.31 119 VAL A N 1
ATOM 932 C CA . VAL A 1 119 ? 18.115 -6.843 -5.341 1.00 91.31 119 VAL A CA 1
ATOM 933 C C . VAL A 1 119 ? 16.775 -6.117 -5.208 1.00 91.31 119 VAL A C 1
ATOM 935 O O . VAL A 1 119 ? 16.203 -6.106 -4.121 1.00 91.31 119 VAL A O 1
ATOM 938 N N . THR A 1 120 ? 16.249 -5.573 -6.307 1.00 88.44 120 THR A N 1
ATOM 939 C CA . THR A 1 120 ? 14.926 -4.928 -6.352 1.00 88.44 120 THR A CA 1
ATOM 940 C C . THR A 1 120 ? 13.837 -5.907 -5.917 1.00 88.44 120 THR A C 1
ATOM 942 O O . THR A 1 120 ? 13.156 -5.647 -4.929 1.00 88.44 120 THR A O 1
ATOM 945 N N . LEU A 1 121 ? 13.771 -7.087 -6.546 1.00 85.38 121 LEU A N 1
ATOM 946 C CA . LEU A 1 121 ? 12.810 -8.139 -6.191 1.00 85.38 121 LEU A CA 1
ATOM 947 C C . LEU A 1 121 ? 12.947 -8.599 -4.734 1.00 85.38 121 LEU A C 1
ATOM 949 O O . LEU A 1 121 ? 11.950 -8.876 -4.067 1.00 85.38 121 LEU A O 1
ATOM 953 N N . ALA A 1 122 ? 14.177 -8.693 -4.224 1.00 88.25 122 ALA A N 1
ATOM 954 C CA . ALA A 1 122 ? 14.420 -9.072 -2.836 1.00 88.25 122 ALA A CA 1
ATOM 955 C C . ALA A 1 122 ? 13.908 -8.010 -1.848 1.00 88.25 122 ALA A C 1
ATOM 957 O O . ALA A 1 122 ? 13.344 -8.362 -0.810 1.00 88.25 122 ALA A O 1
ATOM 958 N N . ILE A 1 123 ? 14.080 -6.723 -2.162 1.00 89.38 123 ILE A N 1
ATOM 959 C CA . ILE A 1 123 ? 13.601 -5.609 -1.335 1.00 89.38 123 ILE A CA 1
ATOM 960 C C . ILE A 1 123 ? 12.075 -5.516 -1.388 1.00 89.38 123 ILE A C 1
ATOM 962 O O . ILE A 1 123 ? 11.446 -5.472 -0.334 1.00 89.38 123 ILE A O 1
ATOM 966 N N . GLU A 1 124 ? 11.481 -5.545 -2.580 1.00 84.88 124 GLU A N 1
ATOM 967 C CA . GLU A 1 124 ? 10.026 -5.536 -2.796 1.00 84.88 124 GLU A CA 1
ATOM 968 C C . GLU A 1 124 ? 9.358 -6.716 -2.082 1.00 84.88 124 GLU A C 1
ATOM 970 O O . GLU A 1 124 ? 8.512 -6.537 -1.199 1.00 84.88 124 GLU A O 1
ATOM 975 N N . GLY A 1 125 ? 9.843 -7.935 -2.338 1.00 84.25 125 GLY A N 1
ATOM 976 C CA . GLY A 1 125 ? 9.377 -9.144 -1.663 1.00 84.25 125 GLY A CA 1
ATOM 977 C C . GLY A 1 125 ? 9.574 -9.094 -0.145 1.00 84.25 125 GLY A C 1
ATOM 978 O O . GLY A 1 125 ? 8.713 -9.556 0.607 1.00 84.25 125 GLY A O 1
ATOM 979 N N . GLY A 1 126 ? 10.667 -8.491 0.329 1.00 88.00 126 GLY A N 1
ATOM 980 C CA . GLY A 1 126 ? 10.930 -8.268 1.749 1.00 88.00 126 GLY A CA 1
ATOM 981 C C . GLY A 1 126 ? 9.954 -7.282 2.394 1.00 88.00 126 GLY A C 1
ATOM 982 O O . GLY A 1 126 ? 9.448 -7.549 3.485 1.00 88.00 126 GLY A O 1
ATOM 983 N N . ILE A 1 127 ? 9.641 -6.171 1.724 1.00 85.44 127 ILE A N 1
ATOM 984 C CA . ILE A 1 127 ? 8.694 -5.157 2.206 1.00 85.44 127 ILE A CA 1
ATOM 985 C C . ILE A 1 127 ? 7.278 -5.726 2.217 1.00 85.44 127 ILE A C 1
ATOM 987 O O . ILE A 1 127 ? 6.616 -5.688 3.258 1.00 85.44 127 ILE A O 1
ATOM 991 N N . VAL A 1 128 ? 6.814 -6.290 1.101 1.00 84.12 128 VAL A N 1
ATOM 992 C CA . VAL A 1 128 ? 5.456 -6.839 0.982 1.00 84.12 128 VAL A CA 1
ATOM 993 C C . VAL A 1 128 ? 5.296 -8.065 1.871 1.00 84.12 128 VAL A C 1
ATOM 995 O O . VAL A 1 128 ? 4.390 -8.112 2.705 1.00 84.12 128 VAL A O 1
ATOM 998 N N . GLY A 1 129 ? 6.200 -9.038 1.752 1.00 85.00 129 GLY A N 1
ATOM 999 C CA . GLY A 1 129 ? 6.179 -10.269 2.539 1.00 85.00 129 GLY A CA 1
ATOM 1000 C C . GLY A 1 129 ? 6.365 -10.008 4.032 1.00 85.00 129 GLY A C 1
ATOM 1001 O O . GLY A 1 129 ? 5.629 -10.560 4.851 1.00 85.00 129 GLY A O 1
ATOM 1002 N N . GLY A 1 130 ? 7.284 -9.113 4.399 1.00 87.88 130 GLY A N 1
ATOM 1003 C CA . GLY A 1 130 ? 7.517 -8.701 5.782 1.00 87.88 130 GLY A CA 1
ATOM 1004 C C . GLY A 1 130 ? 6.324 -7.962 6.382 1.00 87.88 130 GLY A C 1
ATOM 1005 O O . GLY A 1 130 ? 5.906 -8.283 7.496 1.00 87.88 130 GLY A O 1
ATOM 1006 N N . THR A 1 131 ? 5.717 -7.029 5.640 1.00 85.69 131 THR A N 1
ATOM 1007 C CA . THR A 1 131 ? 4.511 -6.314 6.092 1.00 85.69 131 THR A CA 1
ATOM 1008 C C . THR A 1 131 ? 3.332 -7.268 6.231 1.00 85.69 131 THR A C 1
ATOM 1010 O O . THR A 1 131 ? 2.619 -7.221 7.234 1.00 85.69 131 THR A O 1
ATOM 1013 N N . LEU A 1 132 ? 3.149 -8.184 5.277 1.00 85.88 132 LEU A N 1
ATOM 1014 C CA . LEU A 1 132 ? 2.114 -9.208 5.340 1.00 85.88 132 LEU A CA 1
ATOM 1015 C C . LEU A 1 132 ? 2.292 -10.105 6.566 1.00 85.88 132 LEU A C 1
ATOM 1017 O O . LEU A 1 132 ? 1.357 -10.272 7.352 1.00 85.88 132 LEU A O 1
ATOM 1021 N N . LEU A 1 133 ? 3.497 -10.641 6.765 1.00 87.56 133 LEU A N 1
ATOM 1022 C CA . LEU A 1 133 ? 3.817 -11.482 7.913 1.00 87.56 133 LEU A CA 1
ATOM 1023 C C . LEU A 1 133 ? 3.613 -10.719 9.223 1.00 87.56 133 LEU A C 1
ATOM 1025 O O . LEU A 1 133 ? 3.007 -11.251 10.152 1.00 87.56 133 LEU A O 1
ATOM 1029 N N . PHE A 1 134 ? 4.050 -9.461 9.292 1.00 88.75 134 PHE A N 1
ATOM 1030 C CA . PHE A 1 134 ? 3.830 -8.599 10.448 1.00 88.75 134 PHE A CA 1
ATOM 1031 C C . PHE A 1 134 ? 2.338 -8.431 10.739 1.00 88.75 134 PHE A C 1
ATOM 1033 O O . PHE A 1 134 ? 1.906 -8.683 11.864 1.00 88.75 134 PHE A O 1
ATOM 1040 N N . VAL A 1 135 ? 1.532 -8.066 9.739 1.00 85.75 135 VAL A N 1
ATOM 1041 C CA . VAL A 1 135 ? 0.081 -7.898 9.896 1.00 85.75 135 VAL A CA 1
ATOM 1042 C C . VAL A 1 135 ? -0.558 -9.200 10.372 1.00 85.75 135 VAL A C 1
ATOM 1044 O O . VAL A 1 135 ? -1.315 -9.176 11.341 1.00 85.75 135 VAL A O 1
ATOM 1047 N N . VAL A 1 136 ? -0.210 -10.340 9.771 1.00 84.00 136 VAL A N 1
ATOM 1048 C CA . VAL A 1 136 ? -0.714 -11.665 10.166 1.00 84.00 136 VAL A CA 1
ATOM 1049 C C . VAL A 1 136 ? -0.351 -11.991 11.608 1.00 84.00 136 VAL A C 1
ATOM 1051 O O . VAL A 1 136 ? -1.234 -12.290 12.413 1.00 84.00 136 VAL A O 1
ATOM 1054 N N . VAL A 1 137 ? 0.928 -11.890 11.969 1.00 86.38 137 VAL A N 1
ATOM 1055 C CA . VAL A 1 137 ? 1.418 -12.204 13.317 1.00 86.38 137 VAL A CA 1
ATOM 1056 C C . VAL A 1 137 ? 0.767 -11.290 14.351 1.00 86.38 137 VAL A C 1
ATOM 1058 O O . VAL A 1 137 ? 0.284 -11.770 15.380 1.00 86.38 137 VAL A O 1
ATOM 1061 N N . GLN A 1 138 ? 0.699 -9.983 14.095 1.00 86.44 138 GLN A N 1
ATOM 1062 C CA . GLN A 1 138 ? 0.080 -9.041 15.028 1.00 86.44 138 GLN A CA 1
ATOM 1063 C C . GLN A 1 138 ? -1.435 -9.223 15.116 1.00 86.44 138 GLN A C 1
ATOM 1065 O O . GLN A 1 138 ? -2.009 -9.021 16.191 1.00 86.44 138 GLN A O 1
ATOM 1070 N N . ARG A 1 139 ? -2.093 -9.648 14.031 1.00 82.62 139 ARG A N 1
ATOM 1071 C CA . ARG A 1 139 ? -3.524 -9.966 14.038 1.00 82.62 139 ARG A CA 1
ATOM 1072 C C . ARG A 1 139 ? -3.809 -11.238 14.827 1.00 82.62 139 ARG A C 1
ATOM 1074 O O . ARG A 1 139 ? -4.698 -11.214 15.673 1.00 82.62 139 ARG A O 1
ATOM 1081 N N . ILE A 1 140 ? -3.007 -12.292 14.652 1.00 80.31 140 ILE A N 1
ATOM 1082 C CA . ILE A 1 140 ? -3.076 -13.521 15.466 1.00 80.31 140 ILE A CA 1
ATOM 1083 C C . ILE A 1 140 ? -2.870 -13.189 16.950 1.00 80.31 140 ILE A C 1
ATOM 1085 O O . ILE A 1 140 ? -3.598 -13.684 17.809 1.00 80.31 140 ILE A O 1
ATOM 1089 N N . ARG A 1 141 ? -1.930 -12.287 17.256 1.00 85.25 141 ARG A N 1
ATOM 1090 C CA . ARG A 1 141 ? -1.672 -11.783 18.616 1.00 85.25 141 ARG A CA 1
ATOM 1091 C C . ARG A 1 141 ? -2.703 -10.766 19.118 1.00 85.25 141 ARG A C 1
ATOM 1093 O O . ARG A 1 141 ? -2.576 -10.309 20.250 1.00 85.25 141 ARG A O 1
ATOM 1100 N N . ARG A 1 142 ? -3.698 -10.391 18.304 1.00 81.12 142 ARG A N 1
ATOM 1101 C CA . ARG A 1 142 ? -4.737 -9.384 18.599 1.00 81.12 142 ARG A CA 1
ATOM 1102 C C . ARG A 1 142 ? -4.211 -7.997 18.980 1.00 81.12 142 ARG A C 1
ATOM 1104 O O . ARG A 1 142 ? -4.902 -7.237 19.649 1.00 81.12 142 ARG A O 1
ATOM 1111 N N . ARG A 1 143 ? -2.997 -7.652 18.553 1.00 81.69 143 ARG A N 1
ATOM 1112 C CA . ARG A 1 143 ? -2.374 -6.347 18.838 1.00 81.69 143 ARG A CA 1
ATOM 1113 C C . ARG A 1 143 ? -2.650 -5.297 17.767 1.00 81.69 143 ARG A C 1
ATOM 1115 O O . ARG A 1 143 ? -2.356 -4.127 17.975 1.00 81.69 143 ARG A O 1
ATOM 1122 N N . LEU A 1 144 ? -3.197 -5.712 16.627 1.00 78.94 144 LEU A N 1
ATOM 1123 C CA . LEU A 1 144 ? -3.462 -4.849 15.482 1.00 78.94 144 LEU A CA 1
ATOM 1124 C C . LEU A 1 144 ? -4.964 -4.756 15.232 1.00 78.94 144 LEU A C 1
ATOM 1126 O O . LEU A 1 144 ? -5.613 -5.797 15.123 1.00 78.94 144 LEU A O 1
ATOM 1130 N N . SER A 1 145 ? -5.511 -3.545 15.113 1.00 79.75 145 SER A N 1
ATOM 1131 C CA . SER A 1 145 ? -6.902 -3.349 14.691 1.00 79.75 145 SER A CA 1
ATOM 1132 C C . SER A 1 145 ? -7.079 -3.656 13.194 1.00 79.75 145 SER A C 1
ATOM 1134 O O . SER A 1 145 ? -6.102 -3.738 12.445 1.00 79.75 145 SER A O 1
ATOM 1136 N N . ILE A 1 146 ? -8.325 -3.857 12.754 1.00 74.06 146 ILE A N 1
ATOM 1137 C CA . ILE A 1 146 ? -8.653 -4.128 11.340 1.00 74.06 146 ILE A CA 1
ATOM 1138 C C . ILE A 1 146 ? -8.255 -2.927 10.484 1.00 74.06 146 ILE A C 1
ATOM 1140 O O . ILE A 1 146 ? -7.646 -3.081 9.432 1.00 74.06 146 ILE A O 1
ATOM 1144 N N . GLU A 1 147 ? -8.573 -1.730 10.963 1.00 72.19 147 GLU A N 1
ATOM 1145 C CA . GLU A 1 147 ? -8.316 -0.458 10.296 1.00 72.19 147 GLU A CA 1
ATOM 1146 C C . GLU A 1 147 ? -6.814 -0.263 10.108 1.00 72.19 147 GLU A C 1
ATOM 1148 O O . GLU A 1 147 ? -6.364 0.010 9.001 1.00 72.19 147 GLU A O 1
ATOM 1153 N N . MET A 1 148 ? -6.027 -0.489 11.166 1.00 74.62 148 MET A N 1
ATOM 1154 C CA . MET A 1 148 ? -4.575 -0.355 11.101 1.00 74.62 148 MET A CA 1
ATOM 1155 C C . MET A 1 148 ? -3.950 -1.386 10.161 1.00 74.62 148 MET A C 1
ATOM 1157 O O . MET A 1 148 ? -3.075 -1.046 9.372 1.00 74.62 148 MET A O 1
ATOM 1161 N N . GLY A 1 149 ? -4.398 -2.643 10.202 1.00 77.88 149 GLY A N 1
ATOM 1162 C CA . GLY A 1 149 ? -3.881 -3.641 9.269 1.00 77.88 149 GLY A CA 1
ATOM 1163 C C . GLY A 1 149 ? -4.283 -3.361 7.822 1.00 77.88 149 GLY A C 1
ATOM 1164 O O . GLY A 1 149 ? -3.481 -3.593 6.926 1.00 77.88 149 GLY A O 1
ATOM 1165 N N . LEU A 1 150 ? -5.474 -2.807 7.578 1.00 75.00 150 LEU A N 1
ATOM 1166 C CA . LEU A 1 150 ? -5.885 -2.395 6.239 1.00 75.00 150 LEU A CA 1
ATOM 1167 C C . LEU A 1 150 ? -5.040 -1.223 5.741 1.00 75.00 150 LEU A C 1
ATOM 1169 O O . LEU A 1 150 ? -4.618 -1.245 4.591 1.00 75.00 150 LEU A O 1
ATOM 1173 N N . LEU A 1 151 ? -4.736 -0.250 6.602 1.00 75.19 151 LEU A N 1
ATOM 1174 C CA . LEU A 1 151 ? -3.818 0.844 6.280 1.00 75.19 151 LEU A CA 1
ATOM 1175 C C . LEU A 1 151 ? -2.406 0.333 5.975 1.00 75.19 151 LEU A C 1
ATOM 1177 O O . LEU A 1 151 ? -1.829 0.761 4.984 1.00 75.19 151 LEU A O 1
ATOM 1181 N N . LEU A 1 152 ? -1.872 -0.609 6.761 1.00 78.44 152 LEU A N 1
ATOM 1182 C CA . LEU A 1 152 ? -0.547 -1.199 6.526 1.00 78.44 152 LEU A CA 1
ATOM 1183 C C . LEU A 1 152 ? -0.481 -2.004 5.226 1.00 78.44 152 LEU A C 1
ATOM 1185 O O . LEU A 1 152 ? 0.482 -1.874 4.478 1.00 78.44 152 LEU A O 1
ATOM 1189 N N . LEU A 1 153 ? -1.502 -2.812 4.936 1.00 77.19 153 LEU A N 1
ATOM 1190 C CA . LEU A 1 153 ? -1.571 -3.564 3.682 1.00 77.19 153 LEU A CA 1
ATOM 1191 C C . LEU A 1 153 ? -1.755 -2.636 2.482 1.00 77.19 153 LEU A C 1
ATOM 1193 O O . LEU A 1 153 ? -1.110 -2.830 1.461 1.00 77.19 153 LEU A O 1
ATOM 1197 N N . THR A 1 154 ? -2.592 -1.605 2.618 1.00 74.31 154 THR A N 1
ATOM 1198 C CA . THR A 1 154 ? -2.756 -0.586 1.575 1.00 74.31 154 THR A CA 1
ATOM 1199 C C . THR A 1 154 ? -1.441 0.155 1.357 1.00 74.31 154 THR A C 1
ATOM 1201 O O . THR A 1 154 ? -1.040 0.327 0.220 1.00 74.31 154 THR A O 1
ATOM 1204 N N . TRP A 1 155 ? -0.719 0.518 2.419 1.00 77.56 155 TRP A N 1
ATOM 1205 C CA . TRP A 1 155 ? 0.610 1.122 2.317 1.00 77.56 155 TRP A CA 1
ATOM 1206 C C . TRP A 1 155 ? 1.611 0.209 1.605 1.00 77.56 155 TRP A C 1
ATOM 1208 O O . TRP A 1 155 ? 2.281 0.674 0.693 1.00 77.56 155 TRP A O 1
ATOM 1218 N N . ALA A 1 156 ? 1.674 -1.078 1.961 1.00 78.69 156 ALA A N 1
ATOM 1219 C CA . ALA A 1 156 ? 2.566 -2.029 1.299 1.00 78.69 156 ALA A CA 1
ATOM 1220 C C . ALA A 1 156 ? 2.261 -2.130 -0.200 1.00 78.69 156 ALA A C 1
ATOM 1222 O O . ALA A 1 156 ? 3.180 -2.081 -1.006 1.00 78.69 156 ALA A O 1
ATOM 1223 N N . ILE A 1 157 ? 0.975 -2.183 -0.564 1.00 74.44 157 ILE A N 1
ATOM 1224 C CA . ILE A 1 157 ? 0.545 -2.160 -1.965 1.00 74.44 157 ILE A CA 1
ATOM 1225 C C . ILE A 1 157 ? 0.988 -0.857 -2.631 1.00 74.44 157 ILE A C 1
ATOM 1227 O O . ILE A 1 157 ? 1.565 -0.907 -3.701 1.00 74.44 157 ILE A O 1
ATOM 1231 N N . LEU A 1 158 ? 0.766 0.304 -2.010 1.00 72.38 158 LEU A N 1
ATOM 1232 C CA . LEU A 1 158 ? 1.125 1.601 -2.595 1.00 72.38 158 LEU A CA 1
ATOM 1233 C C . LEU A 1 158 ? 2.644 1.779 -2.766 1.00 72.38 158 LEU A C 1
ATOM 1235 O O . LEU A 1 158 ? 3.068 2.430 -3.710 1.00 72.38 158 LEU A O 1
ATOM 1239 N N . VAL A 1 159 ? 3.463 1.234 -1.866 1.00 72.75 159 VAL A N 1
ATOM 1240 C CA . VAL A 1 159 ? 4.932 1.305 -1.975 1.00 72.75 159 VAL A CA 1
ATOM 1241 C C . VAL A 1 159 ? 5.460 0.409 -3.091 1.00 72.75 159 VAL A C 1
ATOM 1243 O O . VAL A 1 159 ? 6.397 0.798 -3.782 1.00 72.75 159 VAL A O 1
ATOM 1246 N N . ASP A 1 160 ? 4.868 -0.772 -3.243 1.00 69.88 160 ASP A N 1
ATOM 1247 C CA . ASP A 1 160 ? 5.286 -1.780 -4.219 1.00 69.88 160 ASP A CA 1
ATOM 1248 C C . ASP A 1 160 ? 4.763 -1.475 -5.631 1.00 69.88 160 ASP A C 1
ATOM 1250 O O . ASP A 1 160 ? 5.397 -1.799 -6.631 1.00 69.88 160 ASP A O 1
ATOM 1254 N N . TYR A 1 161 ? 3.609 -0.810 -5.739 1.00 68.38 161 TYR A N 1
ATOM 1255 C CA . TYR A 1 161 ? 2.997 -0.550 -7.035 1.00 68.38 161 TYR A CA 1
ATOM 1256 C C . TYR A 1 161 ? 3.685 0.596 -7.779 1.00 68.38 161 TYR A C 1
ATOM 1258 O O . TYR A 1 161 ? 3.608 1.763 -7.385 1.00 68.38 161 TYR A O 1
ATOM 1266 N N . ALA A 1 162 ? 4.292 0.252 -8.914 1.00 56.41 162 ALA A N 1
ATOM 1267 C CA . ALA A 1 162 ? 5.003 1.180 -9.777 1.00 56.41 162 ALA A CA 1
ATOM 1268 C C . ALA A 1 162 ? 4.114 2.299 -10.344 1.00 56.41 162 ALA A C 1
ATOM 1270 O O . ALA A 1 162 ? 4.514 3.467 -10.385 1.00 56.41 162 ALA A O 1
ATOM 1271 N N . HIS A 1 163 ? 2.852 1.977 -10.621 1.00 59.62 163 HIS A N 1
ATOM 1272 C CA . HIS A 1 163 ? 1.781 2.942 -10.805 1.00 59.62 163 HIS A CA 1
ATOM 1273 C C . HIS A 1 163 ? 0.657 2.777 -9.807 1.00 59.62 163 HIS A C 1
ATOM 1275 O O . HIS A 1 163 ? -0.324 2.062 -10.028 1.00 59.62 163 HIS A O 1
ATOM 1281 N N . ILE A 1 164 ? 0.699 3.578 -8.753 1.00 57.28 164 ILE A N 1
ATOM 1282 C CA . ILE A 1 164 ? -0.543 3.930 -8.087 1.00 57.28 164 ILE A CA 1
ATOM 1283 C C . ILE A 1 164 ? -1.337 4.742 -9.096 1.00 57.28 164 ILE A C 1
ATOM 1285 O O . ILE A 1 164 ? -1.173 5.956 -9.222 1.00 57.28 164 ILE A O 1
ATOM 1289 N N . PHE A 1 165 ? -2.186 4.060 -9.856 1.00 61.97 165 PHE A N 1
ATOM 1290 C CA . PHE A 1 165 ? -3.187 4.768 -10.604 1.00 61.97 165 PHE A CA 1
ATOM 1291 C C . PHE A 1 165 ? -3.969 5.625 -9.604 1.00 61.97 165 PHE A C 1
ATOM 1293 O O . PHE A 1 165 ? -4.358 5.120 -8.542 1.00 61.97 165 PHE A O 1
ATOM 1300 N N . PRO A 1 166 ? -4.206 6.909 -9.895 1.00 63.06 166 PRO A N 1
ATOM 1301 C CA . PRO A 1 166 ? -4.652 7.839 -8.872 1.00 63.06 166 PRO A CA 1
ATOM 1302 C C . PRO A 1 166 ? -5.975 7.457 -8.230 1.00 63.06 166 PRO A C 1
ATOM 1304 O O . PRO A 1 166 ? -6.233 7.776 -7.071 1.00 63.06 166 PRO A O 1
ATOM 1307 N N . TRP A 1 167 ? -6.804 6.713 -8.961 1.00 68.12 167 TRP A N 1
ATOM 1308 C CA . TRP A 1 167 ? -8.052 6.177 -8.445 1.00 68.12 167 TRP A CA 1
ATOM 1309 C C . TRP A 1 167 ? -7.854 5.233 -7.250 1.00 68.12 167 TRP A C 1
ATOM 1311 O O . TRP A 1 167 ? -8.693 5.230 -6.351 1.00 68.12 167 TRP A O 1
ATOM 1321 N N . TYR A 1 168 ? -6.738 4.507 -7.140 1.00 71.50 168 TYR A N 1
ATOM 1322 C CA . TYR A 1 168 ? -6.444 3.721 -5.936 1.00 71.50 168 TYR A CA 1
ATOM 1323 C C . TYR A 1 168 ? -6.119 4.606 -4.733 1.00 71.50 168 TYR A C 1
ATOM 1325 O O . TYR A 1 168 ? -6.588 4.325 -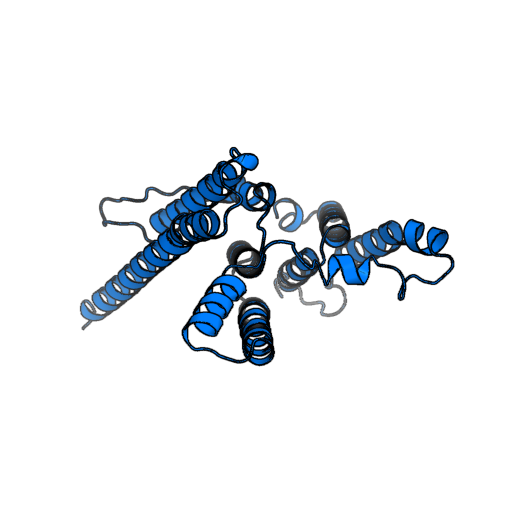3.631 1.00 71.50 168 TYR A O 1
ATOM 1333 N N . ALA A 1 169 ? -5.403 5.715 -4.937 1.00 77.12 169 ALA A N 1
ATOM 1334 C CA . ALA A 1 169 ? -5.166 6.688 -3.875 1.00 77.12 169 ALA A CA 1
ATOM 1335 C C . ALA A 1 169 ? -6.482 7.336 -3.415 1.00 77.12 169 ALA A C 1
ATOM 1337 O O . ALA A 1 169 ? -6.692 7.514 -2.216 1.00 77.12 169 ALA A O 1
ATOM 1338 N N . THR A 1 170 ? -7.430 7.602 -4.326 1.00 80.19 170 THR A N 1
ATOM 1339 C CA . THR A 1 170 ? -8.742 8.158 -3.936 1.00 80.19 170 THR A CA 1
ATOM 1340 C C . THR A 1 170 ? -9.548 7.245 -3.011 1.00 80.19 170 THR A C 1
ATOM 1342 O O . THR A 1 170 ? -10.359 7.742 -2.228 1.00 80.19 170 THR A O 1
ATOM 1345 N N . ALA A 1 171 ? -9.281 5.933 -3.000 1.00 76.56 171 ALA A N 1
ATOM 1346 C CA . ALA A 1 171 ? -9.895 5.015 -2.041 1.00 76.56 171 ALA A CA 1
ATOM 1347 C C . ALA A 1 171 ? -9.510 5.327 -0.580 1.00 76.56 171 ALA A C 1
ATOM 1349 O O . ALA A 1 171 ? -10.198 4.884 0.343 1.00 76.56 171 ALA A O 1
ATOM 1350 N N . LEU A 1 172 ? -8.451 6.116 -0.351 1.00 78.62 172 LEU A N 1
ATOM 1351 C CA . LEU A 1 172 ? -8.061 6.623 0.965 1.00 78.62 172 LEU A CA 1
ATOM 1352 C C . LEU A 1 172 ? -8.903 7.822 1.420 1.00 78.62 172 LEU A C 1
ATOM 1354 O O . LEU A 1 172 ? -8.962 8.077 2.620 1.00 78.62 172 LEU A O 1
ATOM 1358 N N . LEU A 1 173 ? -9.583 8.545 0.521 1.00 82.56 173 LEU A N 1
ATOM 1359 C CA . LEU A 1 173 ? -10.328 9.767 0.868 1.00 82.56 173 LEU A CA 1
ATOM 1360 C C . LEU A 1 173 ? -11.405 9.546 1.943 1.00 82.56 173 LEU A C 1
ATOM 1362 O O . LEU A 1 173 ? -11.437 10.333 2.893 1.00 82.56 173 LEU A O 1
ATOM 1366 N N . PRO A 1 174 ? -12.235 8.482 1.893 1.00 79.69 174 PRO A N 1
ATOM 1367 C CA . PRO A 1 174 ? -13.185 8.210 2.970 1.00 79.69 174 PRO A CA 1
ATOM 1368 C C . PRO A 1 174 ? -12.487 7.963 4.314 1.00 79.69 174 PRO A C 1
ATOM 1370 O O . PRO A 1 174 ? -12.974 8.397 5.354 1.00 79.69 174 PRO A O 1
ATOM 1373 N N . TRP A 1 175 ? -11.323 7.306 4.305 1.00 75.75 175 TRP A N 1
ATOM 1374 C CA . TRP A 1 175 ? -10.540 7.045 5.515 1.00 75.75 175 TRP A CA 1
ATOM 1375 C C . TRP A 1 175 ? -9.918 8.308 6.082 1.00 75.75 175 TRP A C 1
ATOM 1377 O O . TRP A 1 175 ? -9.974 8.512 7.292 1.00 75.75 175 TRP A O 1
ATOM 1387 N N . ILE A 1 176 ? -9.371 9.163 5.216 1.00 83.44 176 ILE A N 1
ATOM 1388 C CA . ILE A 1 176 ? -8.879 10.486 5.593 1.00 83.44 176 ILE A CA 1
ATOM 1389 C C . ILE A 1 176 ? -10.013 11.255 6.268 1.00 83.44 176 ILE A C 1
ATOM 1391 O O . ILE A 1 176 ? -9.837 11.679 7.405 1.00 83.44 176 ILE A O 1
ATOM 1395 N N . ALA A 1 177 ? -11.184 11.349 5.628 1.00 85.12 177 ALA A N 1
ATOM 1396 C CA . ALA A 1 177 ? -12.339 12.076 6.152 1.00 85.12 177 ALA A CA 1
ATOM 1397 C C . ALA A 1 177 ? -12.781 11.568 7.535 1.00 85.12 177 ALA A C 1
ATOM 1399 O O . ALA A 1 177 ? -12.967 12.366 8.450 1.00 85.12 177 ALA A O 1
ATOM 1400 N N . LEU A 1 178 ? -12.876 10.246 7.716 1.00 79.00 178 LEU A N 1
ATOM 1401 C CA . LEU A 1 178 ? -13.228 9.630 9.003 1.00 79.00 178 LEU A CA 1
ATOM 1402 C C . LEU A 1 178 ? -12.152 9.814 10.077 1.00 79.00 178 LEU A C 1
ATOM 1404 O O . LEU A 1 178 ? -12.447 9.764 11.272 1.00 79.00 178 LEU A O 1
ATOM 1408 N N . CYS A 1 179 ? -10.898 9.978 9.667 1.00 81.88 179 CYS A N 1
ATOM 1409 C CA . CYS A 1 179 ? -9.781 10.084 10.586 1.00 81.88 179 CYS A CA 1
ATOM 1410 C C . CYS A 1 179 ? -9.412 11.520 10.930 1.00 81.88 179 CYS A C 1
ATOM 1412 O O . CYS A 1 179 ? -8.591 11.648 11.828 1.00 81.88 179 CYS A O 1
ATOM 1414 N N . ILE A 1 180 ? -9.980 12.552 10.289 1.00 87.31 180 ILE A N 1
ATOM 1415 C CA . ILE A 1 180 ? -9.618 13.961 10.511 1.00 87.31 180 ILE A CA 1
ATOM 1416 C C . ILE A 1 180 ? -9.586 14.288 12.010 1.00 87.31 180 ILE A C 1
ATOM 1418 O O . ILE A 1 180 ? -10.572 14.184 12.736 1.00 87.31 180 ILE A O 1
ATOM 1422 N N . VAL A 1 181 ? -8.405 14.698 12.466 1.00 87.38 181 VAL A N 1
ATOM 1423 C CA . VAL A 1 181 ? -8.138 15.217 13.808 1.00 87.38 181 VAL A CA 1
ATOM 1424 C C . VAL A 1 181 ? -7.295 16.478 13.622 1.00 87.38 181 VAL A C 1
ATOM 1426 O O . VAL A 1 181 ? -6.443 16.493 12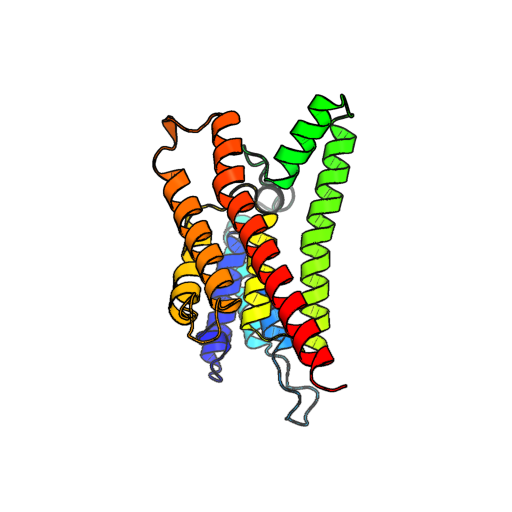.728 1.00 87.38 181 VAL A O 1
ATOM 1429 N N . PRO A 1 182 ? -7.481 17.529 14.441 1.00 88.56 182 PRO A N 1
ATOM 1430 C CA . PRO A 1 182 ? -6.639 18.717 14.377 1.00 88.56 182 PRO A CA 1
ATOM 1431 C C . PRO A 1 182 ? -5.145 18.359 14.457 1.00 88.56 182 PRO A C 1
ATOM 1433 O O . PRO A 1 182 ? -4.700 17.634 15.353 1.00 88.56 182 PRO A O 1
ATOM 1436 N N . VAL A 1 183 ? -4.369 18.877 13.498 1.00 88.69 183 VAL A N 1
ATOM 1437 C CA . VAL A 1 183 ? -2.908 18.691 13.422 1.00 88.69 183 VAL A CA 1
ATOM 1438 C C . VAL A 1 183 ? -2.220 19.364 14.605 1.00 88.69 183 VAL A C 1
ATOM 1440 O O . VAL A 1 183 ? -1.238 18.845 15.135 1.00 88.69 183 VAL A O 1
ATOM 1443 N N . TRP A 1 184 ? -2.774 20.485 15.063 1.00 91.00 184 TRP A N 1
ATOM 1444 C CA . TRP A 1 184 ? -2.289 21.224 16.217 1.00 91.00 184 TRP A CA 1
ATOM 1445 C C . TRP A 1 184 ? -3.315 21.203 17.345 1.00 91.00 184 TRP A C 1
ATOM 1447 O O . TRP A 1 184 ? -4.505 21.404 17.123 1.00 91.00 184 TRP A O 1
ATOM 1457 N N . SER A 1 185 ? -2.849 20.981 18.569 1.00 88.38 185 SER A N 1
ATOM 1458 C CA . SER A 1 185 ? -3.668 21.066 19.779 1.00 88.38 185 SER A CA 1
ATOM 1459 C C . SER A 1 185 ? -2.972 21.939 20.820 1.00 88.38 185 SER A C 1
ATOM 1461 O O . SER A 1 185 ? -1.783 22.228 20.693 1.00 88.38 185 SER A O 1
ATOM 1463 N N . ALA A 1 186 ? -3.669 22.295 21.902 1.00 86.12 186 ALA A N 1
ATOM 1464 C CA . ALA A 1 186 ? -3.052 22.986 23.040 1.00 86.12 186 ALA A CA 1
ATOM 1465 C C . ALA A 1 186 ? -1.860 22.210 23.650 1.00 86.12 186 ALA A C 1
ATOM 1467 O O . ALA A 1 186 ? -0.982 22.802 24.263 1.00 86.12 186 ALA A O 1
ATOM 1468 N N . LYS A 1 187 ? -1.787 20.885 23.438 1.00 83.62 187 LYS A N 1
ATOM 1469 C CA . LYS A 1 187 ? -0.677 20.011 23.870 1.00 83.62 187 LYS A CA 1
ATOM 1470 C C . LYS A 1 187 ? 0.441 19.887 22.813 1.00 83.62 187 LYS A C 1
ATOM 1472 O O . LYS A 1 187 ? 1.305 19.010 22.908 1.00 83.62 187 LYS A O 1
ATOM 1477 N N . GLY A 1 188 ? 0.415 2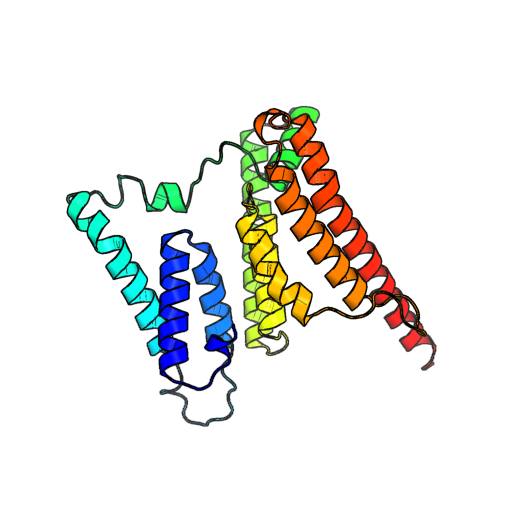0.736 21.784 1.00 88.19 188 GLY A N 1
ATOM 1478 C CA . GLY A 1 188 ? 1.340 20.746 20.652 1.00 88.19 188 GLY A CA 1
ATOM 1479 C C . GLY A 1 188 ? 0.884 19.877 19.476 1.00 88.19 188 GLY A C 1
ATOM 1480 O O . GLY A 1 188 ? -0.295 19.524 19.354 1.00 88.19 188 GLY A O 1
ATOM 1481 N N . LEU A 1 189 ? 1.839 19.524 18.609 1.00 88.38 189 LEU A N 1
ATOM 1482 C CA . LEU A 1 189 ? 1.592 18.803 17.357 1.00 88.38 189 LEU A CA 1
ATOM 1483 C C . LEU A 1 189 ? 1.023 17.394 17.604 1.00 88.38 189 LEU A C 1
ATOM 1485 O O . LEU A 1 189 ? 1.561 16.614 18.395 1.00 88.38 189 LEU A O 1
ATOM 1489 N N . SER A 1 190 ? -0.065 17.045 16.930 1.00 86.25 190 SER A N 1
ATOM 1490 C CA . SER A 1 190 ? -0.682 15.720 16.978 1.00 86.25 190 SER A CA 1
ATOM 1491 C C . SER A 1 190 ? 0.022 14.787 15.995 1.00 86.25 190 SER A C 1
ATOM 1493 O O . SER A 1 190 ? -0.007 15.028 14.792 1.00 86.25 190 SER A O 1
ATOM 1495 N N . THR A 1 191 ? 0.622 13.694 16.480 1.00 80.88 191 THR A N 1
ATOM 1496 C CA . THR A 1 191 ? 1.248 12.681 15.605 1.00 80.88 191 THR A CA 1
ATOM 1497 C C . THR A 1 191 ? 0.219 12.035 14.680 1.00 80.88 191 THR A C 1
ATOM 1499 O O . THR A 1 191 ? 0.494 11.809 13.506 1.00 80.88 191 THR A O 1
ATOM 1502 N N . ARG A 1 192 ? -0.999 11.810 15.190 1.00 82.12 192 ARG A N 1
ATOM 1503 C CA . ARG A 1 192 ? -2.136 11.323 14.405 1.00 82.12 192 ARG A CA 1
ATOM 1504 C C . ARG A 1 192 ? -2.549 12.334 13.336 1.00 82.12 192 ARG A C 1
ATOM 1506 O O . ARG A 1 192 ? -2.689 11.951 12.183 1.00 82.12 192 ARG A O 1
ATOM 1513 N N . GLY A 1 193 ? -2.714 13.604 13.712 1.00 86.00 193 GLY A N 1
ATOM 1514 C CA . GLY A 1 193 ? -3.081 14.671 12.775 1.00 86.00 193 GLY A CA 1
ATOM 1515 C C . GLY A 1 193 ? -2.045 14.846 11.662 1.00 86.00 193 GLY A C 1
ATOM 1516 O O . GLY A 1 193 ? -2.413 14.941 10.496 1.00 86.00 193 GLY A O 1
ATOM 1517 N N . LEU A 1 194 ? -0.754 14.788 12.006 1.00 86.06 194 LEU A N 1
ATOM 1518 C CA . LEU A 1 194 ? 0.343 14.829 11.039 1.00 86.06 194 LEU A CA 1
ATOM 1519 C C . LEU A 1 194 ? 0.300 13.638 10.070 1.00 86.06 194 LEU A C 1
ATOM 1521 O O . LEU A 1 194 ? 0.401 13.836 8.866 1.00 86.06 194 LEU A O 1
ATOM 1525 N N . ALA A 1 195 ? 0.083 12.416 10.568 1.00 83.44 195 ALA A N 1
ATOM 1526 C CA . ALA A 1 195 ? -0.030 11.235 9.712 1.00 83.44 195 ALA A CA 1
ATOM 1527 C C . ALA A 1 195 ? -1.196 11.351 8.714 1.00 83.44 195 ALA A C 1
ATOM 1529 O O . ALA A 1 195 ? -1.039 11.034 7.537 1.00 83.44 195 ALA A O 1
ATOM 1530 N N . ILE A 1 196 ? -2.350 11.858 9.158 1.00 86.06 196 ILE A N 1
ATOM 1531 C CA . ILE A 1 196 ? -3.510 12.086 8.282 1.00 86.06 196 ILE A CA 1
ATOM 1532 C C . ILE A 1 196 ? -3.200 13.155 7.235 1.00 86.06 196 ILE A C 1
ATOM 1534 O O . ILE A 1 196 ? -3.553 12.973 6.074 1.00 86.06 196 ILE A O 1
ATOM 1538 N N . LEU A 1 197 ? -2.513 14.234 7.621 1.00 88.50 197 LEU A N 1
ATOM 1539 C CA . LEU A 1 197 ? -2.085 15.281 6.695 1.00 88.50 197 LEU A CA 1
ATOM 1540 C C . LEU A 1 197 ? -1.143 14.728 5.616 1.00 88.50 197 LEU A C 1
ATOM 1542 O O . LEU A 1 197 ? -1.312 15.057 4.447 1.00 88.50 197 LEU A O 1
ATOM 1546 N N . CYS A 1 198 ? -0.201 13.852 5.979 1.00 87.56 198 CYS A N 1
ATOM 1547 C CA . CYS A 1 198 ? 0.684 13.190 5.017 1.00 87.56 198 CYS A CA 1
ATOM 1548 C C . CYS A 1 198 ? -0.092 12.301 4.037 1.00 87.56 198 CYS A C 1
ATOM 1550 O O . CYS A 1 198 ? 0.145 12.370 2.835 1.00 87.56 198 CYS A O 1
ATOM 1552 N N . ILE A 1 199 ? -1.042 11.499 4.531 1.00 84.25 199 ILE A N 1
ATOM 1553 C CA . ILE A 1 199 ? -1.881 10.633 3.686 1.00 84.25 199 ILE A CA 1
ATOM 1554 C C . ILE A 1 199 ? -2.777 11.476 2.765 1.00 84.25 199 ILE A C 1
ATOM 1556 O O . ILE A 1 199 ? -2.945 11.148 1.590 1.00 84.25 199 ILE A O 1
ATOM 1560 N N . TRP A 1 200 ? -3.326 12.581 3.274 1.00 89.44 200 TRP A N 1
ATOM 1561 C CA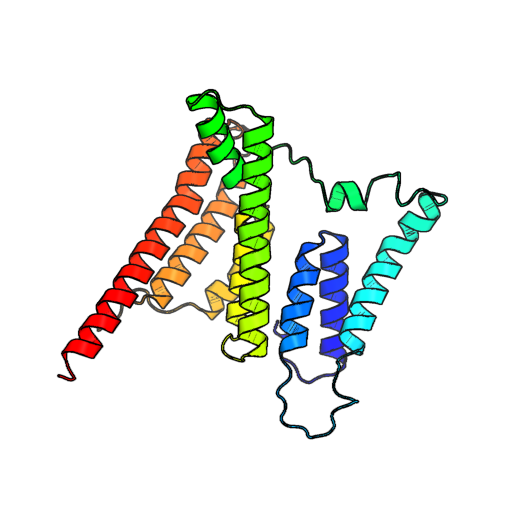 . TRP A 1 200 ? -4.100 13.540 2.488 1.00 89.44 200 TRP A CA 1
ATOM 1562 C C . TRP A 1 200 ? -3.251 14.168 1.382 1.00 89.44 200 TRP A C 1
ATOM 1564 O O . TRP A 1 200 ? -3.624 14.090 0.214 1.00 89.44 200 TRP A O 1
ATOM 1574 N N . TYR A 1 201 ? -2.082 14.707 1.733 1.00 89.50 201 TYR A N 1
ATOM 1575 C CA . TYR A 1 201 ? -1.145 15.308 0.787 1.00 89.50 201 TYR A CA 1
ATOM 1576 C C . TYR A 1 201 ? -0.759 14.317 -0.312 1.00 89.50 201 TYR A C 1
ATOM 1578 O O . TYR A 1 201 ? -0.838 14.644 -1.495 1.00 89.50 201 TYR A O 1
ATOM 1586 N N . PHE A 1 202 ? -0.415 13.088 0.069 1.00 85.94 202 PHE A N 1
ATOM 1587 C CA . PHE A 1 202 ? -0.102 12.012 -0.863 1.00 85.94 202 PHE A CA 1
ATOM 1588 C C . PHE A 1 202 ? -1.254 11.702 -1.817 1.00 85.94 202 PHE A C 1
ATOM 1590 O O . PHE A 1 202 ? -1.060 11.600 -3.024 1.00 85.94 202 PHE A O 1
ATOM 1597 N N . THR A 1 203 ? -2.469 11.588 -1.282 1.00 86.50 203 THR A N 1
ATOM 1598 C CA . THR A 1 203 ? -3.652 11.282 -2.090 1.00 86.50 203 THR A CA 1
ATOM 1599 C C . THR A 1 203 ? -3.896 12.375 -3.129 1.00 86.50 203 THR A C 1
ATOM 1601 O O . THR A 1 203 ? -4.125 12.074 -4.298 1.00 86.50 203 THR A O 1
ATOM 1604 N N . PHE A 1 204 ? -3.783 13.645 -2.732 1.00 86.88 204 PHE A N 1
ATOM 1605 C CA . PHE A 1 204 ? -3.940 14.779 -3.643 1.00 86.88 204 PHE A CA 1
ATOM 1606 C C . PHE A 1 204 ? -2.829 14.858 -4.687 1.00 86.88 204 PHE A C 1
ATOM 1608 O O . PHE A 1 204 ? -3.113 15.043 -5.866 1.00 86.88 204 PHE A O 1
ATOM 1615 N N . THR A 1 205 ? -1.573 14.696 -4.281 1.00 85.44 205 THR A N 1
ATOM 1616 C CA . THR A 1 205 ? -0.428 14.752 -5.202 1.00 85.44 205 THR A CA 1
ATOM 1617 C C . THR A 1 205 ? -0.432 13.599 -6.205 1.00 85.44 205 THR A C 1
ATOM 1619 O O . THR A 1 205 ? -0.136 13.826 -7.375 1.00 85.44 205 THR A O 1
ATOM 1622 N N . CYS A 1 206 ? -0.859 12.403 -5.793 1.00 80.62 206 CYS A N 1
ATOM 1623 C CA . CYS A 1 206 ? -1.066 11.260 -6.683 1.00 80.62 206 CYS A CA 1
ATOM 1624 C C . CYS A 1 206 ? -2.183 11.513 -7.715 1.00 80.62 206 CYS A C 1
ATOM 1626 O O . CYS A 1 206 ? -2.045 11.153 -8.878 1.00 80.62 206 CYS A O 1
ATOM 1628 N N . VAL A 1 207 ? -3.276 12.181 -7.326 1.00 82.50 207 VAL A N 1
ATOM 1629 C CA . VAL A 1 207 ? -4.356 12.584 -8.251 1.00 82.50 207 VAL A CA 1
ATOM 1630 C C . VAL A 1 207 ? -3.913 13.676 -9.213 1.00 82.50 207 VAL A C 1
ATOM 1632 O O . VAL A 1 207 ? -4.157 13.574 -10.415 1.00 82.50 207 VAL A O 1
ATOM 1635 N N . LEU A 1 208 ? -3.237 14.704 -8.710 1.00 81.75 208 LEU A N 1
ATOM 1636 C CA . LEU A 1 208 ? -2.818 15.848 -9.516 1.00 81.75 208 LEU A CA 1
ATOM 1637 C C . LEU A 1 208 ? -1.716 15.503 -10.521 1.00 81.75 208 LEU A C 1
ATOM 1639 O O . LEU A 1 208 ? -1.696 16.087 -11.603 1.00 81.75 208 LEU A O 1
ATOM 1643 N N . SER A 1 209 ? -0.845 14.536 -10.217 1.00 75.69 209 SER A N 1
ATOM 1644 C CA . SER A 1 209 ? 0.226 14.119 -11.133 1.00 75.69 209 SER A CA 1
ATOM 1645 C C . SER A 1 209 ? -0.281 13.535 -12.452 1.00 75.69 209 SER A C 1
ATOM 1647 O O . SER A 1 209 ? 0.445 13.543 -13.442 1.00 75.69 209 SER A O 1
ATOM 1649 N N . TYR A 1 210 ? -1.540 13.093 -12.494 1.00 71.38 210 TYR A N 1
ATOM 1650 C CA . TYR A 1 210 ? -2.175 12.549 -13.690 1.00 71.38 210 TYR A CA 1
ATOM 1651 C C . TYR A 1 210 ? -2.892 13.584 -14.563 1.00 71.38 210 TYR A C 1
ATOM 1653 O O . TYR A 1 210 ? -3.279 13.253 -15.678 1.00 71.38 210 TYR A O 1
ATOM 1661 N N . PHE A 1 211 ? -3.093 14.827 -14.121 1.00 68.06 211 PHE A N 1
ATOM 1662 C CA . PHE A 1 211 ? -3.783 15.821 -14.956 1.00 68.06 211 PHE A CA 1
ATOM 1663 C C . PHE A 1 211 ? -2.962 16.313 -16.165 1.00 68.06 211 PHE A C 1
ATOM 1665 O O . PHE A 1 211 ? -3.561 16.545 -17.216 1.00 68.06 211 PHE A O 1
ATOM 1672 N N . PRO A 1 212 ? -1.622 16.426 -16.101 1.00 65.25 212 PRO A N 1
ATOM 1673 C CA . PRO A 1 212 ? -0.843 16.921 -17.235 1.00 65.25 212 PRO A CA 1
ATOM 1674 C C . PRO A 1 212 ? -0.029 15.833 -17.979 1.00 65.25 212 PRO A C 1
ATOM 1676 O O . PRO A 1 212 ? 1.108 16.064 -18.386 1.00 65.25 212 PRO A O 1
ATOM 1679 N N . VAL A 1 213 ? -0.604 14.645 -18.224 1.00 60.50 213 VAL A N 1
ATOM 1680 C CA . VAL A 1 213 ? 0.095 13.438 -18.750 1.00 60.50 213 VAL A CA 1
ATOM 1681 C C . VAL A 1 213 ? 1.040 13.687 -19.939 1.00 60.50 213 VAL A C 1
ATOM 1683 O O . VAL A 1 213 ? 2.113 13.097 -20.001 1.00 60.50 213 VAL A O 1
ATOM 1686 N N . LYS A 1 214 ? 0.694 14.574 -20.883 1.00 60.00 214 LYS A N 1
ATOM 1687 C CA . LYS A 1 214 ? 1.523 14.803 -22.085 1.00 60.00 214 LYS A CA 1
ATOM 1688 C C . LYS A 1 214 ? 2.760 15.679 -21.857 1.00 60.00 214 LYS A C 1
ATOM 1690 O O . LYS A 1 214 ? 3.702 15.576 -22.631 1.00 60.00 214 LYS A O 1
ATOM 1695 N N . GLN A 1 215 ? 2.771 16.531 -20.830 1.00 57.91 215 GLN A N 1
ATOM 1696 C CA . GLN A 1 215 ? 3.895 17.437 -20.541 1.00 57.91 215 GLN A CA 1
ATOM 1697 C C . GLN A 1 215 ? 4.868 16.873 -19.494 1.00 57.91 215 GLN A C 1
ATOM 1699 O O . GLN A 1 215 ? 5.995 17.350 -19.399 1.00 57.91 215 GLN A O 1
ATOM 1704 N N . TYR A 1 216 ? 4.463 15.840 -18.744 1.00 56.16 216 TYR A N 1
ATOM 1705 C CA . TYR A 1 216 ? 5.222 15.322 -17.599 1.00 56.16 216 TYR A CA 1
ATOM 1706 C C . TYR A 1 216 ? 5.722 13.879 -17.763 1.00 56.16 216 TYR A C 1
ATOM 1708 O O . TYR A 1 216 ? 6.312 13.331 -16.839 1.00 56.16 216 TYR A O 1
ATOM 1716 N N . ALA A 1 217 ? 5.571 13.277 -18.945 1.00 64.25 217 ALA A N 1
ATOM 1717 C CA . ALA A 1 217 ? 6.064 11.931 -19.249 1.00 64.25 217 ALA A CA 1
ATOM 1718 C C . ALA A 1 217 ? 7.576 11.892 -19.574 1.00 64.25 217 ALA A C 1
ATOM 1720 O O . ALA A 1 217 ? 7.991 11.267 -20.545 1.00 64.25 217 ALA A O 1
ATOM 1721 N N . THR A 1 218 ? 8.407 12.579 -18.789 1.00 69.88 218 THR A N 1
ATOM 1722 C CA . THR A 1 218 ? 9.874 12.456 -18.852 1.00 69.88 218 THR A CA 1
ATOM 1723 C C . THR A 1 218 ? 10.387 11.849 -17.552 1.00 69.88 218 THR A C 1
ATOM 1725 O O . THR A 1 218 ? 9.804 12.072 -16.492 1.00 69.88 218 THR A O 1
ATOM 1728 N N . GLU A 1 219 ? 11.486 11.095 -17.607 1.00 66.44 219 GLU A N 1
ATOM 1729 C CA . GLU A 1 219 ? 12.086 10.459 -16.420 1.00 66.44 219 GLU A CA 1
ATOM 1730 C C . GLU A 1 219 ? 12.399 11.473 -15.307 1.00 66.44 219 GLU A C 1
ATOM 1732 O O . GLU A 1 219 ? 12.097 11.233 -14.140 1.00 66.44 219 GLU A O 1
ATOM 1737 N N . ALA A 1 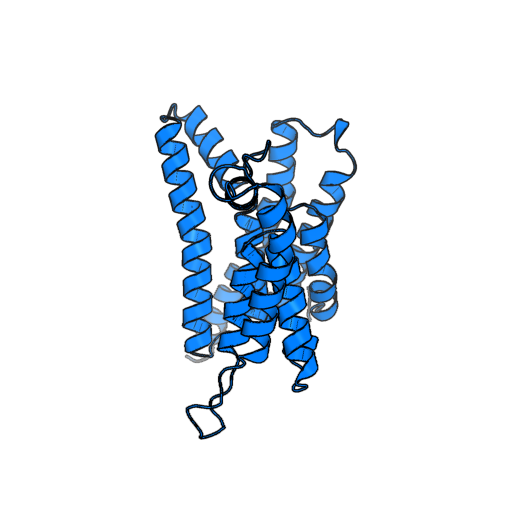220 ? 12.905 12.657 -15.668 1.00 71.00 220 ALA A N 1
ATOM 1738 C CA . ALA A 1 220 ? 13.181 13.731 -14.713 1.00 71.00 220 ALA A CA 1
ATOM 1739 C C . ALA A 1 220 ? 11.915 14.207 -13.975 1.00 71.00 220 ALA A C 1
ATOM 1741 O O . ALA A 1 220 ? 11.935 14.402 -12.759 1.00 71.00 220 ALA A O 1
ATOM 1742 N N . ASN A 1 221 ? 10.790 14.347 -14.684 1.00 75.38 221 ASN A N 1
ATOM 1743 C CA . ASN A 1 221 ? 9.516 14.754 -14.089 1.00 75.38 221 ASN A CA 1
ATOM 1744 C C . ASN A 1 221 ? 8.941 13.678 -13.161 1.00 75.38 221 ASN A C 1
ATOM 1746 O O . ASN A 1 221 ? 8.363 14.016 -12.126 1.00 75.38 221 ASN A O 1
ATOM 1750 N N . TRP A 1 222 ? 9.163 12.399 -13.471 1.00 72.75 222 TRP A N 1
ATOM 1751 C CA . TRP A 1 222 ? 8.838 11.297 -12.565 1.00 72.75 222 TRP A CA 1
ATOM 1752 C C . TRP A 1 222 ? 9.662 11.344 -11.280 1.00 72.75 222 TRP A C 1
ATOM 1754 O O . TRP A 1 222 ? 9.118 11.130 -10.201 1.00 72.75 222 TRP A O 1
ATOM 1764 N N . LEU A 1 223 ? 10.941 11.704 -11.363 1.00 75.88 223 LEU A N 1
ATOM 1765 C CA . LEU A 1 223 ? 11.811 11.840 -10.194 1.00 75.88 223 LEU A CA 1
ATOM 1766 C C . LEU A 1 223 ? 11.356 12.990 -9.279 1.00 75.88 223 LEU A C 1
ATOM 1768 O O . LEU A 1 223 ? 11.264 12.813 -8.062 1.00 75.88 223 LEU A O 1
ATOM 1772 N N . TYR A 1 224 ? 10.959 14.132 -9.855 1.00 79.38 224 TYR A N 1
ATOM 1773 C CA . TYR A 1 224 ? 10.320 15.220 -9.102 1.00 79.38 224 TYR A CA 1
ATOM 1774 C C . TYR A 1 224 ? 8.986 14.799 -8.491 1.00 79.38 224 TYR A C 1
ATOM 1776 O O . TYR A 1 224 ? 8.720 15.116 -7.332 1.00 79.38 224 TYR A O 1
ATOM 1784 N N . TYR A 1 225 ? 8.160 14.065 -9.241 1.00 78.62 225 TYR A N 1
ATOM 1785 C CA . TYR A 1 225 ? 6.917 13.505 -8.726 1.00 78.62 225 TYR A CA 1
ATOM 1786 C C . TYR A 1 225 ? 7.184 12.603 -7.523 1.00 78.62 225 TYR A C 1
ATOM 1788 O O . TYR A 1 225 ? 6.556 12.802 -6.484 1.00 78.62 225 TYR A O 1
ATOM 1796 N N . PHE A 1 226 ? 8.133 11.669 -7.622 1.00 78.62 226 PHE A N 1
ATOM 1797 C CA . PHE A 1 226 ? 8.477 10.755 -6.536 1.00 78.62 226 PHE A CA 1
ATOM 1798 C C . PHE A 1 226 ? 9.039 11.492 -5.320 1.00 78.62 226 PHE A C 1
ATOM 1800 O O . PHE A 1 226 ? 8.632 11.215 -4.191 1.00 78.62 226 PHE A O 1
ATOM 1807 N N . GLY A 1 227 ? 9.909 12.481 -5.532 1.00 81.88 227 GLY A N 1
ATOM 1808 C CA . GLY A 1 227 ? 10.417 13.338 -4.463 1.00 81.88 227 GLY A CA 1
ATOM 1809 C C . GLY A 1 227 ? 9.303 14.121 -3.763 1.00 81.88 227 GLY A C 1
ATOM 1810 O O . GLY A 1 227 ? 9.239 14.138 -2.533 1.00 81.88 227 GLY A O 1
ATOM 1811 N N . ALA A 1 228 ? 8.387 14.717 -4.529 1.00 84.31 228 ALA A N 1
ATOM 1812 C CA . ALA A 1 228 ? 7.267 15.477 -3.988 1.00 84.31 228 ALA A CA 1
ATOM 1813 C C . ALA A 1 228 ? 6.272 14.578 -3.243 1.00 84.31 228 ALA A C 1
ATOM 1815 O O . ALA A 1 228 ? 5.901 14.892 -2.122 1.00 84.31 228 ALA A O 1
ATOM 1816 N N . THR A 1 229 ? 5.871 13.442 -3.815 1.00 82.69 229 THR A N 1
ATOM 1817 C CA . THR A 1 229 ? 4.909 12.517 -3.189 1.00 82.69 229 THR A CA 1
ATOM 1818 C C . THR A 1 229 ? 5.524 11.744 -2.027 1.00 82.69 229 THR A C 1
ATOM 1820 O O . THR A 1 229 ? 5.110 11.902 -0.879 1.00 82.69 229 THR A O 1
ATOM 1823 N N . PHE A 1 230 ? 6.515 10.900 -2.306 1.00 80.56 230 PHE A N 1
ATOM 1824 C CA . PHE A 1 230 ? 7.065 9.956 -1.334 1.00 80.56 230 PHE A CA 1
ATOM 1825 C C . PHE A 1 230 ? 8.053 10.624 -0.378 1.00 80.56 230 PHE A C 1
ATOM 1827 O O . PHE A 1 230 ? 8.056 10.299 0.809 1.00 80.56 230 PHE A O 1
ATOM 1834 N N . GLY A 1 231 ? 8.843 11.596 -0.846 1.00 82.94 231 GLY A N 1
ATOM 1835 C CA . GLY A 1 231 ? 9.783 12.330 0.008 1.00 82.94 231 GLY A CA 1
ATOM 1836 C C . GLY A 1 231 ? 9.078 13.100 1.127 1.00 82.94 231 GLY A C 1
ATOM 1837 O O . GLY A 1 231 ? 9.472 13.001 2.290 1.00 82.94 231 GLY A O 1
ATOM 1838 N N . VAL A 1 232 ? 7.974 13.788 0.819 1.00 85.50 232 VAL A N 1
ATOM 1839 C CA . VAL A 1 232 ? 7.178 14.510 1.829 1.00 85.50 232 VAL A CA 1
ATOM 1840 C C . VAL A 1 232 ? 6.547 13.551 2.841 1.00 85.50 232 VAL A C 1
ATOM 1842 O O . VAL A 1 232 ? 6.548 13.845 4.039 1.00 85.50 232 VAL A O 1
ATOM 1845 N N . ILE A 1 233 ? 6.061 12.382 2.406 1.00 83.94 233 ILE A N 1
ATOM 1846 C CA . ILE A 1 233 ? 5.559 11.352 3.330 1.00 83.94 233 ILE A CA 1
ATOM 1847 C C . ILE A 1 233 ? 6.677 10.844 4.237 1.00 83.94 233 ILE A C 1
ATOM 1849 O O . ILE A 1 233 ? 6.469 10.747 5.444 1.00 83.94 233 ILE A O 1
ATOM 1853 N N . LEU A 1 234 ? 7.849 10.524 3.680 1.00 80.81 234 LEU A N 1
ATOM 1854 C CA . LEU A 1 234 ? 8.990 10.027 4.448 1.00 80.81 234 LEU A CA 1
ATOM 1855 C C . LEU A 1 234 ? 9.404 11.034 5.519 1.00 80.81 234 LEU A C 1
ATOM 1857 O O . LEU A 1 234 ? 9.518 10.659 6.683 1.00 80.81 234 LEU A O 1
ATOM 1861 N N . ILE A 1 235 ? 9.538 12.313 5.159 1.00 85.69 235 ILE A N 1
ATOM 1862 C CA . ILE A 1 235 ? 9.834 13.391 6.112 1.00 85.69 235 ILE A CA 1
ATOM 1863 C C . ILE A 1 235 ? 8.737 13.475 7.178 1.00 85.69 235 ILE A C 1
ATOM 1865 O O . ILE A 1 235 ? 9.035 13.512 8.371 1.00 85.69 235 ILE A O 1
ATOM 1869 N N . GLY A 1 236 ? 7.466 13.450 6.774 1.00 82.38 236 GLY A N 1
ATOM 1870 C CA . GLY A 1 236 ? 6.334 13.495 7.698 1.00 82.38 236 GLY A CA 1
ATOM 1871 C C . GLY A 1 236 ? 6.310 12.328 8.689 1.00 82.38 236 GLY A C 1
ATOM 1872 O O . GLY A 1 236 ? 6.089 12.534 9.884 1.00 82.38 236 GLY A O 1
ATOM 1873 N N . LEU A 1 237 ? 6.608 11.111 8.228 1.00 77.50 237 LEU A N 1
ATOM 1874 C CA . LEU A 1 237 ? 6.746 9.921 9.071 1.00 77.50 237 LEU A CA 1
ATOM 1875 C C . LEU A 1 237 ? 7.946 10.032 10.016 1.00 77.50 237 LEU A C 1
ATOM 1877 O O . LEU A 1 237 ? 7.830 9.687 11.193 1.00 77.50 237 LEU A O 1
ATOM 1881 N N . LEU A 1 238 ? 9.080 10.543 9.540 1.00 80.88 238 LEU A N 1
ATOM 1882 C CA . LEU A 1 238 ? 10.294 10.734 10.338 1.00 80.88 238 LEU A CA 1
ATOM 1883 C C . LEU A 1 238 ? 10.058 11.762 11.457 1.00 80.88 238 LEU A C 1
ATOM 1885 O O . LEU A 1 238 ? 10.410 11.528 12.613 1.00 80.88 238 LEU A O 1
ATOM 1889 N N . VAL A 1 239 ? 9.350 12.853 11.158 1.00 84.75 239 VAL A N 1
ATOM 1890 C CA . VAL A 1 239 ? 8.909 13.837 12.157 1.00 84.75 239 VAL A CA 1
ATOM 1891 C C . VAL A 1 239 ? 7.917 13.212 13.142 1.00 84.75 239 VAL A C 1
ATOM 1893 O O . VAL A 1 239 ? 8.085 13.352 14.354 1.00 84.75 239 VAL A O 1
ATOM 1896 N N . ALA A 1 240 ? 6.905 12.484 12.661 1.00 80.06 240 ALA A N 1
ATOM 1897 C CA . ALA A 1 240 ? 5.902 11.845 13.515 1.00 80.06 240 ALA A CA 1
ATOM 1898 C C . ALA A 1 240 ? 6.524 10.836 14.494 1.00 80.06 240 ALA A C 1
ATOM 1900 O O . ALA A 1 240 ? 6.189 10.831 15.681 1.00 80.06 240 ALA A O 1
ATOM 1901 N N . THR A 1 241 ? 7.445 10.003 14.007 1.00 76.31 241 THR A N 1
ATOM 1902 C CA . THR A 1 241 ? 8.164 8.997 14.805 1.00 76.31 241 THR A CA 1
ATOM 1903 C C . THR A 1 241 ? 9.127 9.639 15.797 1.00 76.31 241 THR A C 1
ATOM 1905 O O . THR A 1 241 ? 9.124 9.254 16.966 1.00 76.31 241 THR A O 1
ATOM 1908 N N . SER A 1 242 ? 9.868 10.672 15.387 1.00 84.44 242 SER A N 1
ATOM 1909 C CA . SER A 1 242 ? 10.752 11.437 16.278 1.00 84.44 242 SER A CA 1
ATOM 1910 C C . SER A 1 242 ? 9.972 12.100 17.415 1.00 84.44 242 SER A C 1
ATOM 1912 O O . SER A 1 242 ? 10.354 12.003 18.582 1.00 84.44 242 SER A O 1
ATOM 1914 N N . LEU A 1 243 ? 8.826 12.714 17.103 1.00 83.00 243 LEU A N 1
ATOM 1915 C CA . LEU A 1 243 ? 7.941 13.319 18.101 1.00 83.00 243 LEU A CA 1
ATOM 1916 C C . LEU A 1 243 ? 7.337 12.282 19.047 1.00 83.00 243 LEU A C 1
ATOM 1918 O O . LEU A 1 243 ? 7.218 12.540 20.247 1.00 83.00 243 LEU A O 1
ATOM 1922 N N . TYR A 1 244 ? 6.951 11.117 18.523 1.00 79.31 244 TYR A N 1
ATOM 1923 C CA . TYR A 1 244 ? 6.462 10.014 19.342 1.00 79.31 244 TYR A CA 1
ATOM 1924 C C . TYR A 1 244 ? 7.543 9.541 20.320 1.00 79.31 244 TYR A C 1
ATOM 1926 O O . TYR A 1 244 ? 7.299 9.547 21.526 1.00 79.31 244 TYR A O 1
ATOM 1934 N N . ALA A 1 245 ? 8.745 9.239 19.818 1.00 80.94 245 ALA A N 1
ATOM 1935 C CA . ALA A 1 245 ? 9.885 8.791 20.615 1.00 80.94 245 ALA A CA 1
ATOM 1936 C C . ALA A 1 245 ? 10.248 9.801 21.715 1.00 80.94 245 ALA A C 1
ATOM 1938 O O . ALA A 1 245 ? 10.386 9.433 22.886 1.00 80.94 245 ALA A O 1
ATOM 1939 N N . TRP A 1 246 ? 10.318 11.088 21.363 1.00 85.31 246 TRP A N 1
ATOM 1940 C CA . TRP A 1 246 ? 10.604 12.171 22.301 1.00 85.31 246 TRP A CA 1
ATOM 1941 C C . TRP A 1 246 ? 9.561 12.274 23.423 1.00 85.31 246 TRP A C 1
ATOM 1943 O O . TRP A 1 246 ? 9.921 12.397 24.597 1.00 85.31 246 TRP A O 1
ATOM 1953 N N . ARG A 1 247 ? 8.266 12.153 23.097 1.00 82.38 247 ARG A N 1
ATOM 1954 C CA . ARG A 1 247 ? 7.183 12.173 24.095 1.00 82.38 247 ARG A CA 1
ATOM 1955 C C . ARG A 1 247 ? 7.222 10.966 25.025 1.00 82.38 247 ARG A C 1
ATOM 1957 O O . ARG A 1 247 ? 7.065 11.139 26.232 1.00 82.38 247 ARG A O 1
ATOM 1964 N N . THR A 1 248 ? 7.464 9.766 24.498 1.00 81.31 248 THR A N 1
ATOM 1965 C CA . THR A 1 248 ? 7.615 8.564 25.336 1.00 81.31 248 THR A CA 1
ATOM 1966 C C . THR A 1 248 ? 8.812 8.657 26.275 1.00 81.31 248 THR A C 1
ATOM 1968 O O . THR A 1 248 ? 8.706 8.238 27.425 1.00 81.31 248 THR A O 1
ATOM 1971 N N . ASN A 1 249 ? 9.923 9.252 25.833 1.00 84.12 249 ASN A N 1
ATOM 1972 C CA . ASN A 1 249 ? 11.105 9.422 26.676 1.00 84.12 249 ASN A CA 1
ATOM 1973 C C . ASN A 1 249 ? 10.876 10.458 27.786 1.00 84.12 249 ASN A C 1
ATOM 1975 O O . ASN A 1 249 ? 11.256 10.211 28.928 1.00 84.12 249 ASN A O 1
ATOM 1979 N N . ARG A 1 250 ? 10.177 11.568 27.504 1.00 78.94 250 ARG A N 1
ATOM 1980 C CA . ARG A 1 250 ? 9.789 12.537 28.546 1.00 78.94 250 ARG A CA 1
ATOM 1981 C C . ARG A 1 250 ? 8.813 11.960 29.571 1.00 78.94 250 ARG A C 1
ATOM 1983 O O . ARG A 1 250 ? 8.981 12.220 30.754 1.00 78.94 250 ARG A O 1
ATOM 1990 N N . GLY A 1 251 ? 7.840 11.157 29.138 1.00 68.44 251 GLY A N 1
ATOM 1991 C CA . GLY A 1 251 ? 6.887 10.513 30.050 1.00 68.44 251 GLY A CA 1
ATOM 1992 C C . GLY A 1 251 ? 7.530 9.499 31.004 1.00 68.44 251 GLY A C 1
ATOM 1993 O O . GLY A 1 251 ? 7.012 9.279 32.092 1.00 68.44 251 GLY A O 1
ATOM 1994 N N . ARG A 1 252 ? 8.672 8.906 30.626 1.00 60.53 252 ARG A N 1
ATOM 1995 C CA . ARG A 1 252 ? 9.471 8.045 31.514 1.00 60.53 252 ARG A CA 1
ATOM 1996 C C . ARG A 1 252 ? 10.328 8.841 32.501 1.00 60.53 252 ARG A C 1
ATOM 1998 O O . ARG A 1 252 ? 10.512 8.387 33.619 1.00 60.53 252 ARG A O 1
ATOM 2005 N N . ALA A 1 253 ? 10.815 10.019 32.108 1.00 56.31 253 ALA A N 1
ATOM 2006 C CA . ALA A 1 253 ? 11.647 10.874 32.958 1.00 56.31 253 ALA A CA 1
ATOM 2007 C C . ALA A 1 253 ? 10.864 11.597 34.071 1.00 56.31 253 ALA A C 1
ATOM 2009 O O . ALA A 1 253 ? 11.465 12.030 35.039 1.00 56.31 253 ALA A O 1
ATOM 2010 N N . SER A 1 254 ? 9.540 11.730 33.950 1.00 51.09 254 SER A N 1
ATOM 2011 C CA . SER A 1 254 ? 8.676 12.329 34.983 1.00 51.09 254 SER A CA 1
ATOM 2012 C C . SER A 1 254 ? 8.168 11.337 36.042 1.00 51.09 254 SER A C 1
ATOM 2014 O O . SER A 1 254 ? 7.370 11.722 36.890 1.00 51.09 254 SER A O 1
ATOM 2016 N N . PHE A 1 255 ? 8.560 10.062 35.953 1.00 45.47 255 PHE A N 1
ATOM 2017 C CA . PHE A 1 255 ? 8.169 8.984 36.876 1.00 45.47 255 PHE A CA 1
ATOM 2018 C C . PHE A 1 255 ? 9.348 8.446 37.714 1.00 45.47 255 PHE A C 1
ATOM 2020 O O . PHE A 1 255 ? 9.187 7.441 38.406 1.00 45.47 255 PHE A O 1
ATOM 2027 N N . VAL A 1 256 ? 10.509 9.104 37.644 1.00 42.47 256 VAL A N 1
ATOM 2028 C CA . VAL A 1 256 ? 11.709 8.860 38.464 1.00 42.47 256 VAL A CA 1
ATOM 2029 C C . VAL A 1 256 ? 11.991 10.126 39.255 1.00 42.47 256 VAL A C 1
ATOM 2031 O O . VAL A 1 256 ? 12.297 9.997 40.457 1.00 42.47 256 VAL A O 1
#

Foldseek 3Di:
DVLLPDPDLVSLLVLLLVLLVVCQVANLSVLLVLLSQLPDDPPDPDPPPPGSVSSVVSSVVNNCVSCVVVCVVVVNCPPVDDDVCCRVDPPPPFAAPLLLVLVVVCVVVVNDPVVSVVVSCVVLCCLQVVLSVVLNVCSNVVNDDSLRNVVSSLVSCVRNDRDPQLVSLVVCVVVLVVQADDQADPVGGDLSNLLSVLSVQLSVLSVVLPPPVVVQPDSVSVVVSCCSRVVSNVVSVVVSVVVVVVVVVVVVVVVD

pLDDT: mean 75.96, std 12.99, range [42.47, 96.0]